Protein AF-0000000078531637 (afdb_homodimer)

Structure (mmCIF, N/CA/C/O backbone):
data_AF-0000000078531637-model_v1
#
loop_
_entity.id
_entity.type
_entity.pdbx_description
1 polymer 'WD domain, G-beta repeat protein'
#
loop_
_atom_site.group_PDB
_atom_site.id
_atom_site.type_symbol
_atom_site.label_atom_id
_atom_site.label_alt_id
_atom_site.label_comp_id
_atom_site.label_asym_id
_atom_site.label_entity_id
_atom_site.label_seq_id
_atom_site.pdbx_PDB_ins_code
_atom_site.Cartn_x
_atom_site.Cartn_y
_atom_site.Cartn_z
_atom_site.occupancy
_atom_site.B_iso_or_equiv
_atom_site.auth_seq_id
_atom_site.auth_comp_id
_atom_site.auth_asym_id
_atom_site.auth_atom_id
_atom_site.pdbx_PDB_model_num
ATOM 1 N N . MET A 1 1 ? 16.312 -7.434 -18.375 1 31.59 1 MET A N 1
ATOM 2 C CA . MET A 1 1 ? 16 -8.305 -17.25 1 31.59 1 MET A CA 1
ATOM 3 C C . MET A 1 1 ? 15.539 -7.488 -16.047 1 31.59 1 MET A C 1
ATOM 5 O O . MET A 1 1 ? 16.219 -6.547 -15.625 1 31.59 1 MET A O 1
ATOM 9 N N . LEU A 1 2 ? 14.219 -7.387 -16.016 1 46.62 2 LEU A N 1
ATOM 10 C CA . LEU A 1 2 ? 13.445 -6.477 -15.172 1 46.62 2 LEU A CA 1
ATOM 11 C C . LEU A 1 2 ? 13.664 -6.793 -13.695 1 46.62 2 LEU A C 1
ATOM 13 O O . LEU A 1 2 ? 13.109 -7.77 -13.18 1 46.62 2 LEU A O 1
ATOM 17 N N . ASN A 1 3 ? 15.016 -6.543 -13.305 1 46.41 3 ASN A N 1
ATOM 18 C CA . ASN A 1 3 ? 15.547 -6.926 -11.992 1 46.41 3 ASN A CA 1
ATOM 19 C C . ASN A 1 3 ? 15.07 -5.973 -10.898 1 46.41 3 ASN A C 1
ATOM 21 O O . ASN A 1 3 ? 14.914 -4.777 -11.141 1 46.41 3 ASN A O 1
ATOM 25 N N . CYS A 1 4 ? 14.289 -6.547 -10.094 1 49.34 4 CYS A N 1
ATOM 26 C CA . CYS A 1 4 ? 14.094 -5.848 -8.828 1 49.34 4 CYS A CA 1
ATOM 27 C C . CYS A 1 4 ? 15.367 -5.852 -8 1 49.34 4 CYS A C 1
ATOM 29 O O . CYS A 1 4 ? 15.961 -6.91 -7.77 1 49.34 4 CYS A O 1
ATOM 31 N N . ARG A 1 5 ? 16.109 -4.809 -8.031 1 48.38 5 ARG A N 1
ATOM 32 C CA . ARG A 1 5 ? 17.312 -4.73 -7.211 1 48.38 5 ARG A CA 1
ATOM 33 C C . ARG A 1 5 ? 17 -4.219 -5.812 1 48.38 5 ARG A C 1
ATOM 35 O O . ARG A 1 5 ? 16.266 -3.232 -5.656 1 48.38 5 ARG A O 1
ATOM 42 N N . VAL A 1 6 ? 17.109 -5.113 -5.039 1 48.12 6 VAL A N 1
ATOM 43 C CA . VAL A 1 6 ? 16.953 -4.727 -3.639 1 48.12 6 VAL A CA 1
ATOM 44 C C . VAL A 1 6 ? 18.297 -4.238 -3.084 1 48.12 6 VAL A C 1
ATOM 46 O O . VAL A 1 6 ? 19.297 -4.941 -3.17 1 48.12 6 VAL A O 1
ATOM 49 N N . TYR A 1 7 ? 18.469 -2.998 -2.938 1 45.03 7 TYR A N 1
ATOM 50 C CA . TYR A 1 7 ? 19.75 -2.477 -2.445 1 45.03 7 TYR A CA 1
ATOM 51 C C . TYR A 1 7 ? 19.672 -2.201 -0.947 1 45.03 7 TYR A C 1
ATOM 53 O O . TYR A 1 7 ? 18.625 -1.809 -0.428 1 45.03 7 TYR A O 1
ATOM 61 N N . ASP A 1 8 ? 20.641 -2.875 -0.198 1 43.66 8 ASP A N 1
ATOM 62 C CA . ASP A 1 8 ? 20.859 -2.492 1.194 1 43.66 8 ASP A CA 1
ATOM 63 C C . ASP A 1 8 ? 21.422 -1.078 1.294 1 43.66 8 ASP A C 1
ATOM 65 O O . ASP A 1 8 ? 22.531 -0.811 0.814 1 43.66 8 ASP A O 1
ATOM 69 N N . LEU A 1 9 ? 20.484 -0.135 1.646 1 40.19 9 LEU A N 1
ATOM 70 C CA . LEU A 1 9 ? 20.906 1.264 1.635 1 40.19 9 LEU A CA 1
ATOM 71 C C . LEU A 1 9 ? 22.109 1.482 2.549 1 40.19 9 LEU A C 1
ATOM 73 O O . LEU A 1 9 ? 22.953 2.346 2.283 1 40.19 9 LEU A O 1
ATOM 77 N N . GLY A 1 10 ? 22.062 1.016 3.715 1 42.5 10 GLY A N 1
ATOM 78 C CA . GLY A 1 10 ? 23.219 1.266 4.555 1 42.5 10 GLY A CA 1
ATOM 79 C C . GLY A 1 10 ? 24.531 0.979 3.857 1 42.5 10 GLY A C 1
ATOM 80 O O . GLY A 1 10 ? 25.438 1.815 3.861 1 42.5 10 GLY A O 1
ATOM 81 N N . ARG A 1 11 ? 24.531 -0.094 3.189 1 42.53 11 ARG A N 1
ATOM 82 C CA . ARG A 1 11 ? 25.797 -0.538 2.633 1 42.53 11 ARG A CA 1
ATOM 83 C C . ARG A 1 11 ? 25.859 -0.302 1.127 1 42.53 11 ARG A C 1
ATOM 85 O O . ARG A 1 11 ? 26.844 -0.631 0.475 1 42.53 11 ARG A O 1
ATOM 92 N N . CYS A 1 12 ? 24.797 0.343 0.659 1 44.28 12 CYS A N 1
ATOM 93 C CA . CYS A 1 12 ? 24.75 0.606 -0.775 1 44.28 12 CYS A CA 1
ATOM 94 C C . CYS A 1 12 ? 25 -0.669 -1.572 1 44.28 12 CYS A C 1
ATOM 96 O O . CYS A 1 12 ? 25.766 -0.669 -2.533 1 44.28 12 CYS A O 1
ATOM 98 N N . GLN A 1 13 ? 24.812 -1.765 -0.958 1 48.28 13 GLN A N 1
ATOM 99 C CA . GLN A 1 13 ? 25.016 -3.031 -1.653 1 48.28 13 GLN A CA 1
ATOM 100 C C . GLN A 1 13 ? 23.688 -3.629 -2.111 1 48.28 13 GLN A C 1
ATOM 102 O O . GLN A 1 13 ? 22.672 -3.508 -1.42 1 48.28 13 GLN A O 1
ATOM 107 N N . LEU A 1 14 ? 23.734 -3.936 -3.369 1 52 14 LEU A N 1
ATOM 108 C CA . LEU A 1 14 ? 22.641 -4.715 -3.934 1 52 14 LEU A CA 1
ATOM 109 C C . LEU A 1 14 ? 22.297 -5.902 -3.041 1 52 14 LEU A C 1
ATOM 111 O O . LEU A 1 14 ? 23.172 -6.715 -2.729 1 52 14 LEU A O 1
ATOM 115 N N . VAL A 1 15 ? 21.297 -5.855 -2.332 1 55.59 15 VAL A N 1
ATOM 116 C CA . VAL A 1 15 ? 21 -6.969 -1.434 1 55.59 15 VAL A CA 1
ATOM 117 C C . VAL A 1 15 ? 20.594 -8.195 -2.244 1 55.59 15 VAL A C 1
ATOM 119 O O . VAL A 1 15 ? 21.141 -9.281 -2.072 1 55.59 15 VAL A O 1
ATOM 122 N N . LYS A 1 16 ? 19.609 -8.195 -2.875 1 60.94 16 LYS A N 1
ATOM 123 C CA . LYS A 1 16 ? 19.156 -9.359 -3.637 1 60.94 16 LYS A CA 1
ATOM 124 C C . LYS A 1 16 ? 18.406 -8.93 -4.898 1 60.94 16 LYS A C 1
ATOM 126 O O . LYS A 1 16 ? 17.688 -7.926 -4.895 1 60.94 16 LYS A O 1
ATOM 131 N N . LYS A 1 17 ? 18.922 -9.516 -6.023 1 67.38 17 LYS A N 1
ATOM 132 C CA . LYS A 1 17 ? 18.25 -9.273 -7.297 1 67.38 17 LYS A CA 1
ATOM 133 C C . LYS A 1 17 ? 17.156 -10.32 -7.539 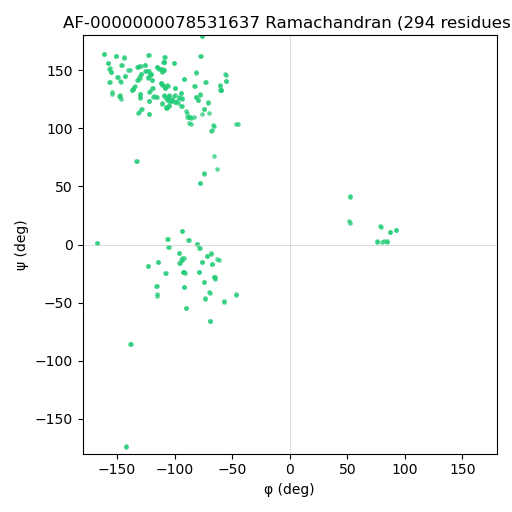1 67.38 17 LYS A C 1
ATOM 135 O O . LYS A 1 17 ? 17.422 -11.523 -7.527 1 67.38 17 LYS A O 1
ATOM 140 N N . CYS A 1 18 ? 15.953 -9.875 -7.465 1 73.62 18 CYS A N 1
ATOM 141 C CA . CYS A 1 18 ? 14.867 -10.789 -7.801 1 73.62 18 CYS A CA 1
ATOM 142 C C . CYS A 1 18 ? 14.258 -10.445 -9.156 1 73.62 18 CYS A C 1
ATOM 144 O O . CYS A 1 18 ? 14.211 -9.273 -9.539 1 73.62 18 CYS A O 1
ATOM 146 N N . ILE A 1 19 ? 14.008 -11.477 -9.898 1 78.5 19 ILE A N 1
ATOM 147 C CA . ILE A 1 19 ? 13.328 -11.336 -11.18 1 78.5 19 ILE A CA 1
ATOM 148 C C . ILE A 1 19 ? 11.82 -11.461 -10.977 1 78.5 19 ILE A C 1
ATOM 150 O O . ILE A 1 19 ? 11.328 -12.508 -10.562 1 78.5 19 ILE A O 1
ATOM 154 N N . THR A 1 20 ? 11.102 -10.406 -11.219 1 81.31 20 THR A N 1
ATOM 155 C CA . THR A 1 20 ? 9.656 -10.469 -11.016 1 81.31 20 THR A CA 1
ATOM 156 C C . THR A 1 20 ? 8.945 -10.859 -12.305 1 81.31 20 THR A C 1
ATOM 158 O O . THR A 1 20 ? 7.828 -11.391 -12.266 1 81.31 20 THR A O 1
ATOM 161 N N . GLY A 1 21 ? 9.594 -10.609 -13.453 1 82.12 21 GLY A N 1
ATOM 162 C CA . GLY A 1 21 ? 8.93 -10.797 -14.727 1 82.12 21 GLY A CA 1
ATOM 163 C C . GLY A 1 21 ? 7.938 -9.703 -15.055 1 82.12 21 GLY A C 1
ATOM 164 O O . GLY A 1 21 ? 7.234 -9.773 -16.062 1 82.12 21 GLY A O 1
ATOM 165 N N . ILE A 1 22 ? 7.84 -8.734 -14.227 1 85.44 22 ILE A N 1
ATOM 166 C CA . ILE A 1 22 ? 6.949 -7.594 -14.414 1 85.44 22 ILE A CA 1
ATOM 167 C C . ILE A 1 22 ? 7.754 -6.383 -14.875 1 85.44 22 ILE A C 1
ATOM 169 O O . ILE A 1 22 ? 8.727 -5.988 -14.227 1 85.44 22 ILE A O 1
ATOM 173 N N . LYS A 1 23 ? 7.363 -5.828 -16.016 1 82.25 23 LYS A N 1
ATOM 174 C CA . LYS A 1 23 ? 8.102 -4.715 -16.594 1 82.25 23 LYS A CA 1
ATOM 175 C C . LYS A 1 23 ? 7.859 -3.426 -15.82 1 82.25 23 LYS A C 1
ATOM 177 O O . LYS A 1 23 ? 8.805 -2.688 -15.523 1 82.25 23 LYS A O 1
ATOM 182 N N . HIS A 1 24 ? 6.566 -3.182 -15.531 1 86.06 24 HIS A N 1
ATOM 183 C CA . HIS A 1 24 ? 6.172 -2.006 -14.758 1 86.06 24 HIS A CA 1
ATOM 184 C C . HIS A 1 24 ? 5.41 -2.4 -13.5 1 86.06 24 HIS A C 1
ATOM 186 O O . HIS A 1 24 ? 4.266 -2.85 -13.578 1 86.06 24 HIS A O 1
ATOM 192 N N . ILE A 1 25 ? 6.07 -2.141 -12.422 1 88.31 25 ILE A N 1
ATOM 193 C CA . ILE A 1 25 ? 5.469 -2.541 -11.156 1 88.31 25 ILE A CA 1
ATOM 194 C C . ILE A 1 25 ? 4.402 -1.527 -10.742 1 88.31 25 ILE A C 1
ATOM 196 O O . ILE A 1 25 ? 4.68 -0.331 -10.641 1 88.31 25 ILE A O 1
ATOM 200 N N . GLY A 1 26 ? 3.232 -1.979 -10.523 1 93.06 26 GLY A N 1
ATOM 201 C CA . GLY A 1 26 ? 2.133 -1.129 -10.102 1 93.06 26 GLY A CA 1
ATOM 202 C C . GLY A 1 26 ? 1.992 -1.049 -8.594 1 93.06 26 GLY A C 1
ATOM 203 O O . GLY A 1 26 ? 1.644 0.002 -8.047 1 93.06 26 GLY A O 1
ATOM 204 N N . ALA A 1 27 ? 2.25 -2.172 -7.93 1 95.31 27 ALA A N 1
ATOM 205 C CA . ALA A 1 27 ? 2.137 -2.246 -6.477 1 95.31 27 ALA A CA 1
ATOM 206 C C . ALA A 1 27 ? 2.973 -3.395 -5.918 1 95.31 27 ALA A C 1
ATOM 208 O O . ALA A 1 27 ? 3.277 -4.352 -6.633 1 95.31 27 ALA A O 1
ATOM 209 N N . MET A 1 28 ? 3.346 -3.24 -4.578 1 93.38 28 MET A N 1
ATOM 210 C CA . MET A 1 28 ? 4.102 -4.309 -3.932 1 93.38 28 MET A CA 1
ATOM 211 C C . MET A 1 28 ? 3.92 -4.266 -2.418 1 93.38 28 MET A C 1
ATOM 213 O O . MET A 1 28 ? 3.66 -3.203 -1.851 1 93.38 28 MET A O 1
ATOM 217 N N . ILE A 1 29 ? 4.027 -5.398 -1.764 1 94.25 29 ILE A N 1
ATOM 218 C CA . ILE A 1 29 ? 3.977 -5.457 -0.307 1 94.25 29 ILE A CA 1
ATOM 219 C C . ILE A 1 29 ? 4.719 -6.695 0.187 1 94.25 29 ILE A C 1
ATOM 221 O O . ILE A 1 29 ? 4.617 -7.77 -0.416 1 94.25 29 ILE A O 1
ATOM 225 N N . PRO A 1 30 ? 5.613 -6.562 1.126 1 91 30 PRO A N 1
ATOM 226 C CA . PRO A 1 30 ? 6.219 -7.738 1.757 1 91 30 PRO A CA 1
ATOM 227 C C . PRO A 1 30 ? 5.297 -8.398 2.777 1 91 30 PRO A C 1
ATOM 229 O O . PRO A 1 30 ? 4.332 -7.785 3.234 1 91 30 PRO A O 1
ATOM 232 N N . ASP A 1 31 ? 5.598 -9.602 3.098 1 92 31 ASP A N 1
ATOM 233 C CA . ASP A 1 31 ? 4.914 -10.227 4.223 1 92 31 ASP A CA 1
ATOM 234 C C . ASP A 1 31 ? 5.453 -9.711 5.555 1 92 31 ASP A C 1
ATOM 236 O O . ASP A 1 31 ? 6.32 -8.836 5.578 1 92 31 ASP A O 1
ATOM 240 N N . VAL A 1 32 ? 4.902 -10.203 6.621 1 89.25 32 VAL A N 1
ATOM 241 C CA . VAL A 1 32 ? 5.156 -9.672 7.957 1 89.25 32 VAL A CA 1
ATOM 242 C C . VAL A 1 32 ? 6.617 -9.906 8.336 1 89.25 32 VAL A C 1
ATOM 244 O O . VAL A 1 32 ? 7.207 -9.117 9.078 1 89.25 32 VAL A O 1
ATOM 247 N N . GLN A 1 33 ? 7.238 -10.969 7.785 1 85.12 33 GLN A N 1
ATOM 248 C CA . GLN A 1 33 ? 8.625 -11.289 8.117 1 85.12 33 GLN A CA 1
ATOM 249 C C . GLN A 1 33 ? 9.586 -10.688 7.102 1 85.12 33 GLN A C 1
ATOM 251 O O . GLN A 1 33 ? 10.797 -10.664 7.324 1 85.12 33 GLN A O 1
ATOM 256 N N . GLY A 1 34 ? 9.023 -10.234 5.957 1 85.88 34 GLY A N 1
ATOM 257 C CA . GLY A 1 34 ? 9.859 -9.672 4.91 1 85.88 34 GLY A CA 1
ATOM 258 C C . GLY A 1 34 ? 10.562 -10.719 4.07 1 85.88 34 GLY A C 1
ATOM 259 O O . GLY A 1 34 ? 11.547 -10.43 3.395 1 85.88 34 GLY A O 1
ATOM 260 N N . GLU A 1 35 ? 10.109 -11.906 4.172 1 86 35 GLU A N 1
ATOM 261 C CA . GLU A 1 35 ? 10.742 -13.008 3.453 1 86 35 GLU A CA 1
ATOM 262 C C . GLU A 1 35 ? 10.023 -13.289 2.135 1 86 35 GLU A C 1
ATOM 264 O O . GLU A 1 35 ? 10.531 -14.023 1.289 1 86 35 GLU A O 1
ATOM 269 N N . ASN A 1 36 ? 8.859 -12.797 2.004 1 89.19 36 ASN A N 1
ATOM 270 C CA . ASN A 1 36 ? 8.078 -12.898 0.779 1 89.19 36 ASN A CA 1
ATOM 271 C C . ASN A 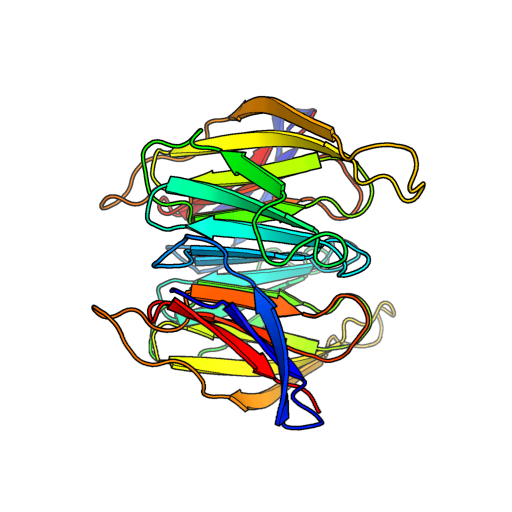1 36 ? 7.688 -11.523 0.244 1 89.19 36 ASN A C 1
ATOM 273 O O . ASN A 1 36 ? 7.555 -10.57 1.012 1 89.19 36 ASN A O 1
ATOM 277 N N . LEU A 1 37 ? 7.57 -11.445 -1.055 1 90.81 37 LEU A N 1
ATOM 278 C CA . LEU A 1 37 ? 7.156 -10.211 -1.714 1 90.81 37 LEU A CA 1
ATOM 279 C C . LEU A 1 37 ? 6.023 -10.477 -2.697 1 90.81 37 LEU A C 1
ATOM 281 O O . LEU A 1 37 ? 6.113 -11.391 -3.525 1 90.81 37 LEU A O 1
ATOM 285 N N . PHE A 1 38 ? 4.938 -9.719 -2.531 1 94.69 38 PHE A N 1
ATOM 286 C CA . PHE A 1 38 ? 3.809 -9.766 -3.455 1 94.69 38 PHE A CA 1
ATOM 287 C C . PHE A 1 38 ? 3.83 -8.562 -4.391 1 94.69 38 PHE A C 1
ATOM 289 O O . PHE A 1 38 ? 3.852 -7.414 -3.939 1 94.69 38 PHE A O 1
ATOM 296 N N . VAL A 1 39 ? 3.805 -8.875 -5.699 1 93.44 39 VAL A N 1
ATOM 297 C CA . VAL A 1 39 ? 4.008 -7.801 -6.664 1 93.44 39 VAL A CA 1
ATOM 298 C C . VAL A 1 39 ? 2.908 -7.844 -7.727 1 93.44 39 VAL A C 1
ATOM 300 O O . VAL A 1 39 ? 2.625 -8.906 -8.289 1 93.44 39 VAL A O 1
ATOM 303 N N . GLY A 1 40 ? 2.324 -6.711 -7.914 1 95.5 40 GLY A N 1
ATOM 304 C CA . GLY A 1 40 ? 1.38 -6.527 -9.008 1 95.5 40 GLY A CA 1
ATOM 305 C C . GLY A 1 40 ? 1.89 -5.586 -10.086 1 95.5 40 GLY A C 1
ATOM 306 O O . GLY A 1 40 ? 2.486 -4.551 -9.781 1 95.5 40 GLY A O 1
ATOM 307 N N . GLY A 1 41 ? 1.624 -5.984 -11.312 1 93.69 41 GLY A N 1
ATOM 308 C CA . GLY A 1 41 ? 2.135 -5.199 -12.422 1 93.69 41 GLY A CA 1
ATOM 309 C C . GLY A 1 41 ? 1.052 -4.441 -13.164 1 93.69 41 GLY A C 1
ATOM 310 O O . GLY A 1 41 ? -0.133 -4.758 -13.039 1 93.69 41 GLY A O 1
ATOM 311 N N . LEU A 1 42 ? 1.528 -3.41 -13.922 1 93.56 42 LEU A N 1
ATOM 312 C CA . LEU A 1 42 ? 0.61 -2.68 -14.789 1 93.56 42 LEU A CA 1
ATOM 313 C C . LEU A 1 42 ? 0.205 -3.525 -15.984 1 93.56 42 LEU A C 1
ATOM 315 O O . LEU A 1 42 ? -0.738 -3.182 -16.703 1 93.56 42 LEU A O 1
ATOM 319 N N . ASP A 1 43 ? 0.827 -4.656 -16.203 1 93.31 43 ASP A N 1
ATOM 320 C CA . ASP A 1 43 ? 0.496 -5.586 -17.266 1 93.31 43 ASP A CA 1
ATOM 321 C C . ASP A 1 43 ? -0.477 -6.66 -16.797 1 93.31 43 ASP A C 1
ATOM 323 O O . ASP A 1 43 ? -0.588 -7.723 -17.406 1 93.31 43 ASP A O 1
ATOM 327 N N . ARG A 1 44 ? -1.097 -6.559 -15.625 1 96.12 44 ARG A N 1
ATOM 328 C CA . ARG A 1 44 ? -2.156 -7.383 -15.055 1 96.12 44 ARG A CA 1
ATOM 329 C C . ARG A 1 44 ? -1.579 -8.609 -14.359 1 96.12 44 ARG A C 1
ATOM 331 O O . ARG A 1 44 ? -2.326 -9.461 -13.875 1 96.12 44 ARG A O 1
ATOM 338 N N . LYS A 1 45 ? -0.249 -8.695 -14.352 1 95.31 45 LYS A N 1
ATOM 339 C CA . LYS A 1 45 ? 0.379 -9.844 -13.703 1 95.31 45 LYS A CA 1
ATOM 340 C C . LYS A 1 45 ? 0.49 -9.625 -12.195 1 95.31 45 LYS A C 1
ATOM 342 O O . LYS A 1 45 ? 0.816 -8.523 -11.742 1 95.31 45 LYS A O 1
ATOM 347 N N . PHE A 1 46 ? 0.173 -10.641 -11.484 1 97.12 46 PHE A N 1
ATOM 348 C CA . PHE A 1 46 ? 0.407 -10.711 -10.047 1 97.12 46 PHE A CA 1
ATOM 349 C C . PHE A 1 46 ? 1.352 -11.859 -9.711 1 97.12 46 PHE A C 1
ATOM 351 O O . PHE A 1 46 ? 1.105 -13 -10.094 1 97.12 46 PHE A O 1
ATOM 358 N N . VAL A 1 47 ? 2.445 -11.555 -8.953 1 95.12 47 VAL A N 1
ATOM 359 C CA . VAL A 1 47 ? 3.422 -12.602 -8.672 1 95.12 47 VAL A CA 1
ATOM 360 C C . VAL A 1 47 ? 3.723 -12.641 -7.172 1 95.12 47 VAL A C 1
ATOM 362 O O . VAL A 1 47 ? 3.684 -11.602 -6.5 1 95.12 47 VAL A O 1
ATOM 365 N N . TRP A 1 48 ? 3.91 -13.82 -6.684 1 95.5 48 TRP A N 1
ATOM 366 C CA . TRP A 1 48 ? 4.414 -14.086 -5.34 1 95.5 48 TRP A CA 1
ATOM 367 C C . TRP A 1 48 ? 5.855 -14.57 -5.387 1 95.5 48 TRP A C 1
ATOM 369 O O . TRP A 1 48 ? 6.145 -15.625 -5.957 1 95.5 48 TRP A O 1
ATOM 379 N N . LEU A 1 49 ? 6.785 -13.781 -4.746 1 90.44 49 LEU A N 1
ATOM 380 C CA . LEU A 1 49 ? 8.195 -14.148 -4.652 1 90.44 49 LEU A CA 1
ATOM 381 C C . LEU A 1 49 ? 8.539 -14.641 -3.25 1 90.44 49 LEU A C 1
ATOM 383 O O . LEU A 1 49 ? 8.305 -13.93 -2.266 1 90.44 49 LEU A O 1
ATOM 387 N N . ASP A 1 50 ? 8.984 -15.859 -3.168 1 87.56 50 ASP A N 1
ATOM 388 C CA . ASP A 1 50 ? 9.648 -16.328 -1.957 1 87.56 50 ASP A CA 1
ATOM 389 C C . ASP A 1 50 ? 11.148 -16.031 -1.997 1 87.56 50 ASP A C 1
ATOM 391 O O . ASP A 1 50 ? 11.898 -16.672 -2.73 1 87.56 50 ASP A O 1
ATOM 395 N N . LEU A 1 51 ? 11.578 -15.133 -1.193 1 81.44 51 LEU A N 1
ATOM 396 C CA . LEU A 1 51 ? 12.914 -14.57 -1.3 1 81.44 51 LEU A CA 1
ATOM 397 C C . LEU A 1 51 ? 13.961 -15.539 -0.761 1 81.44 51 LEU A C 1
ATOM 399 O O . LEU A 1 51 ? 15.156 -15.359 -0.988 1 81.44 51 LEU A O 1
ATOM 403 N N . GLN A 1 52 ? 13.492 -16.516 -0.047 1 79.5 52 GLN A N 1
ATOM 404 C CA . GLN A 1 52 ? 14.414 -17.516 0.495 1 79.5 52 GLN A CA 1
ATOM 405 C C . GLN A 1 52 ? 14.578 -18.688 -0.46 1 79.5 52 GLN A C 1
ATOM 407 O O . GLN A 1 52 ? 15.547 -19.438 -0.366 1 79.5 52 GLN A O 1
ATOM 412 N N . LEU A 1 53 ? 13.633 -18.922 -1.29 1 79.69 53 LEU A N 1
ATOM 413 C CA . LEU A 1 53 ? 13.617 -20.109 -2.131 1 79.69 53 LEU A CA 1
ATOM 414 C C . LEU A 1 53 ? 14.32 -19.844 -3.459 1 79.69 53 LEU A C 1
ATOM 416 O O . LEU A 1 53 ? 15.18 -20.625 -3.873 1 79.69 53 LEU A O 1
ATOM 420 N N . SER A 1 54 ? 13.914 -18.859 -4.133 1 80.12 54 SER A N 1
ATOM 421 C CA . SER A 1 54 ? 14.406 -18.594 -5.48 1 80.12 54 SER A CA 1
ATOM 422 C C . SER A 1 54 ? 14.367 -17.109 -5.797 1 80.12 54 SER A C 1
ATOM 424 O O . SER A 1 54 ? 13.781 -16.328 -5.055 1 80.12 54 SER A O 1
ATOM 426 N N . ASN A 1 55 ? 15.141 -16.75 -6.859 1 81.75 55 ASN A N 1
ATOM 427 C CA . ASN A 1 55 ? 15.07 -15.375 -7.355 1 81.75 55 ASN A CA 1
ATOM 428 C C . ASN A 1 55 ? 13.969 -15.211 -8.406 1 81.75 55 ASN A C 1
ATOM 430 O O . ASN A 1 55 ? 13.844 -14.148 -9.016 1 81.75 55 ASN A O 1
ATOM 434 N N . LYS A 1 56 ? 13.289 -16.312 -8.562 1 86.44 56 LYS A N 1
ATOM 435 C CA . LYS A 1 56 ? 12.164 -16.297 -9.492 1 86.44 56 LYS A CA 1
ATOM 436 C C . LYS A 1 56 ? 10.836 -16.375 -8.742 1 86.44 56 LYS A C 1
ATOM 438 O O . LYS A 1 56 ? 10.781 -16.859 -7.613 1 86.44 56 LYS A O 1
ATOM 443 N N . PRO A 1 57 ? 9.805 -15.898 -9.422 1 89.94 57 PRO A N 1
ATOM 444 C CA . PRO A 1 57 ? 8.5 -15.977 -8.758 1 89.94 57 PRO A CA 1
ATOM 445 C C . PRO A 1 57 ? 8.102 -17.406 -8.414 1 89.94 57 PRO A C 1
ATOM 447 O O . PRO A 1 57 ? 8.312 -18.328 -9.219 1 89.94 57 PRO A O 1
ATOM 450 N N . TRP A 1 58 ? 7.656 -17.594 -7.215 1 91.5 58 TRP A N 1
ATOM 451 C CA . TRP A 1 58 ? 7.133 -18.891 -6.777 1 91.5 58 TRP A CA 1
ATOM 452 C C . TRP A 1 58 ? 5.801 -19.188 -7.453 1 91.5 58 TRP A C 1
ATOM 454 O O . TRP A 1 58 ? 5.551 -20.328 -7.867 1 91.5 58 TRP A O 1
ATOM 464 N N . LYS A 1 59 ? 4.93 -18.203 -7.594 1 94.06 59 LYS A N 1
ATOM 465 C CA . LYS A 1 59 ? 3.633 -18.312 -8.258 1 94.06 59 LYS A CA 1
ATOM 466 C C . LYS A 1 59 ? 3.344 -17.062 -9.086 1 94.06 59 LYS A C 1
ATOM 468 O O . LYS A 1 59 ? 3.801 -15.969 -8.758 1 94.06 59 LYS A O 1
ATOM 473 N N . ASN A 1 60 ? 2.59 -17.234 -10.148 1 93.88 60 ASN A N 1
ATOM 474 C CA . ASN A 1 60 ? 2.145 -16.156 -11.023 1 93.88 60 ASN A CA 1
ATOM 475 C C . ASN A 1 60 ? 0.664 -16.281 -11.367 1 93.88 60 ASN A C 1
ATOM 477 O O . ASN A 1 60 ? 0.176 -17.391 -11.625 1 93.88 60 ASN A O 1
ATOM 481 N N . PHE A 1 61 ? -0.019 -15.188 -11.328 1 95.06 61 PHE A N 1
ATOM 482 C CA . PHE A 1 61 ? -1.453 -15.188 -11.594 1 95.06 61 PHE A CA 1
ATOM 483 C C . PHE A 1 61 ? -1.821 -14.078 -12.57 1 95.06 61 PHE A C 1
ATOM 485 O O . PHE A 1 61 ? -1.134 -13.062 -12.648 1 95.06 61 PHE A O 1
ATOM 492 N N . LYS A 1 62 ? -2.916 -14.32 -13.305 1 96.25 62 LYS A N 1
ATOM 493 C CA . LYS A 1 62 ? -3.547 -13.32 -14.164 1 96.25 62 LYS A CA 1
ATOM 494 C C . LYS A 1 62 ? -5.059 -13.289 -13.953 1 96.25 62 LYS A C 1
ATOM 496 O O . LYS A 1 62 ? -5.82 -13.656 -14.852 1 96.25 62 LYS A O 1
ATOM 501 N N . HIS A 1 63 ? -5.445 -12.781 -12.828 1 96.94 63 HIS A N 1
ATOM 502 C CA . HIS A 1 63 ? -6.859 -12.781 -12.477 1 96.94 63 HIS A CA 1
ATOM 503 C C . HIS A 1 63 ? -7.523 -11.461 -12.836 1 96.94 63 HIS A C 1
ATOM 505 O O . HIS A 1 63 ? -8.75 -11.328 -12.766 1 96.94 63 HIS A O 1
ATOM 511 N N . HIS A 1 64 ? -6.738 -10.492 -13.242 1 97.88 64 HIS A N 1
ATOM 512 C CA . HIS A 1 64 ? -7.277 -9.18 -13.602 1 97.88 64 HIS A CA 1
ATOM 513 C C . HIS A 1 64 ? -7.188 -8.945 -15.102 1 97.88 64 HIS A C 1
ATOM 515 O O . HIS A 1 64 ? -6.324 -9.508 -15.773 1 97.88 64 HIS A O 1
ATOM 521 N N . ASN A 1 65 ? -8.023 -8.078 -15.578 1 97.19 65 ASN A N 1
ATOM 522 C CA . ASN A 1 65 ? -8.047 -7.762 -17 1 97.19 65 ASN A CA 1
ATOM 523 C C . ASN A 1 65 ? -7.418 -6.402 -17.281 1 97.19 65 ASN A C 1
ATOM 525 O O . ASN A 1 65 ? -7.402 -5.945 -18.422 1 97.19 65 ASN A O 1
ATOM 529 N N . SER A 1 66 ? -7.004 -5.711 -16.312 1 97.62 66 SER A N 1
ATOM 530 C CA . SER A 1 66 ? -6.344 -4.418 -16.438 1 97.62 66 SER A CA 1
ATOM 531 C C . SER A 1 66 ? -5.223 -4.266 -15.422 1 97.62 66 SER A C 1
ATOM 533 O O . SER A 1 66 ? -4.855 -5.23 -14.75 1 97.62 66 SER A O 1
ATOM 535 N N . ALA A 1 67 ? -4.602 -3.057 -15.328 1 96.62 67 ALA A N 1
ATOM 536 C CA . ALA A 1 67 ? -3.441 -2.779 -14.484 1 96.62 67 ALA A CA 1
ATOM 537 C C . ALA A 1 67 ? -3.766 -3.029 -13.016 1 96.62 67 ALA A C 1
ATOM 539 O O . ALA A 1 67 ? -4.832 -2.641 -12.531 1 96.62 67 ALA A O 1
ATOM 540 N N . ILE A 1 68 ? -2.863 -3.736 -12.344 1 97.19 68 ILE A N 1
ATOM 541 C CA . ILE A 1 68 ? -2.953 -3.869 -10.898 1 97.19 68 ILE A CA 1
ATOM 542 C C . ILE A 1 68 ? -2.367 -2.629 -10.227 1 97.19 68 ILE A C 1
ATOM 544 O O . ILE A 1 68 ? -1.23 -2.24 -10.508 1 97.19 68 ILE A O 1
ATOM 548 N N . ARG A 1 69 ? -3.18 -2.006 -9.312 1 96.31 69 ARG A N 1
ATOM 549 C CA . ARG A 1 69 ? -2.791 -0.734 -8.711 1 96.31 69 ARG A CA 1
ATOM 550 C C . ARG A 1 69 ? -2.547 -0.89 -7.211 1 96.31 69 ARG A C 1
ATOM 552 O O . ARG A 1 69 ? -1.928 -0.027 -6.586 1 96.31 69 ARG A O 1
ATOM 559 N N . GLY A 1 70 ? -2.977 -1.94 -6.664 1 97.81 70 GLY A N 1
ATOM 560 C CA . GLY A 1 70 ? -2.814 -2.178 -5.238 1 97.81 70 GLY A CA 1
ATOM 561 C C . GLY A 1 70 ? -2.693 -3.648 -4.887 1 97.81 70 GLY A C 1
ATOM 562 O O . GLY A 1 70 ? -3.309 -4.5 -5.535 1 97.81 70 GLY A O 1
ATOM 563 N N . VAL A 1 71 ? -1.892 -3.939 -3.91 1 98 71 VAL A N 1
ATOM 564 C CA . VAL A 1 71 ? -1.734 -5.254 -3.293 1 98 71 VAL A CA 1
ATOM 565 C C . VAL A 1 71 ? -1.683 -5.109 -1.774 1 98 71 VAL A C 1
ATOM 567 O O . VAL A 1 71 ? -1.035 -4.195 -1.253 1 98 71 VAL A O 1
ATOM 570 N N . ALA A 1 72 ? -2.43 -5.941 -1.111 1 98.06 72 ALA A N 1
ATOM 571 C CA . ALA A 1 72 ? -2.443 -5.895 0.348 1 98.06 72 ALA A CA 1
ATOM 572 C C . ALA A 1 72 ? -2.404 -7.297 0.942 1 98.06 72 ALA A C 1
ATOM 574 O O . ALA A 1 72 ? -3.08 -8.203 0.453 1 98.06 72 ALA A O 1
ATOM 575 N N . TYR A 1 73 ? -1.524 -7.465 1.932 1 97.5 73 TYR A N 1
ATOM 576 C CA . TYR A 1 73 ? -1.431 -8.703 2.697 1 97.5 73 TYR A CA 1
ATOM 577 C C . TYR A 1 73 ? -1.796 -8.469 4.16 1 97.5 73 TYR A C 1
ATOM 579 O O . TYR A 1 73 ? -1.267 -7.555 4.797 1 97.5 73 TYR A O 1
ATOM 587 N N . HIS A 1 74 ? -2.76 -9.289 4.664 1 95.94 74 HIS A N 1
ATOM 588 C CA . HIS A 1 74 ? -3.209 -9.094 6.039 1 95.94 74 HIS A CA 1
ATOM 589 C C . HIS A 1 74 ? -2.152 -9.555 7.035 1 95.94 74 HIS A C 1
ATOM 591 O O . HIS A 1 74 ? -1.538 -10.609 6.852 1 95.94 74 HIS A O 1
ATOM 597 N N . LYS A 1 75 ? -1.976 -8.844 8.07 1 91.56 75 LYS A N 1
ATOM 598 C CA . LYS A 1 75 ? -0.896 -9.102 9.016 1 91.56 75 LYS A CA 1
ATOM 599 C C . LYS A 1 75 ? -1.245 -10.266 9.945 1 91.56 75 LYS A C 1
ATOM 601 O O . LYS A 1 75 ? -0.355 -10.922 10.484 1 91.56 75 LYS A O 1
ATOM 606 N N . ARG A 1 76 ? -2.531 -10.531 10.117 1 92.38 76 ARG A N 1
ATOM 607 C CA . ARG A 1 76 ? -2.963 -11.508 11.109 1 92.38 76 ARG A CA 1
ATOM 608 C C . ARG A 1 76 ? -3.639 -12.703 10.453 1 92.38 76 ARG A C 1
ATOM 610 O O . ARG A 1 76 ? -3.516 -13.836 10.93 1 92.38 76 ARG A O 1
ATOM 617 N N . TYR A 1 77 ? -4.352 -12.492 9.406 1 94.12 77 TYR A N 1
ATOM 618 C CA . TYR A 1 77 ? -5.109 -13.539 8.734 1 94.12 77 TYR A CA 1
ATOM 619 C C . TYR A 1 77 ? -4.477 -13.891 7.391 1 94.12 77 TYR A C 1
ATOM 621 O O . TYR A 1 77 ? -3.812 -13.055 6.773 1 94.12 77 TYR A O 1
ATOM 629 N N . PRO A 1 78 ? -4.629 -15.172 6.957 1 95.56 78 PRO A N 1
ATOM 630 C CA . PRO A 1 78 ? -4.055 -15.562 5.668 1 95.56 78 PRO A CA 1
ATOM 631 C C . PRO A 1 78 ? -4.852 -15.023 4.48 1 95.56 78 PRO A C 1
ATOM 633 O O . PRO A 1 78 ? -5.367 -15.805 3.676 1 95.56 78 PRO A O 1
ATOM 636 N N . LEU A 1 79 ? -4.93 -13.68 4.414 1 96.75 79 LEU A N 1
ATOM 637 C CA . LEU A 1 79 ? -5.715 -12.992 3.398 1 96.75 79 LEU A CA 1
ATOM 638 C C . LEU A 1 79 ? -4.836 -12.055 2.576 1 96.75 79 LEU A C 1
ATOM 640 O O . LEU A 1 79 ? -4.012 -11.328 3.131 1 96.75 79 LEU A O 1
ATOM 644 N N . LEU A 1 80 ? -4.992 -12.172 1.365 1 97.75 80 LEU A N 1
ATOM 645 C CA . LEU A 1 80 ? -4.332 -11.328 0.379 1 97.75 80 LEU A CA 1
ATOM 646 C C . LEU A 1 80 ? -5.34 -10.758 -0.612 1 97.75 80 LEU A C 1
ATOM 648 O O . LEU A 1 80 ? -6.344 -11.406 -0.922 1 97.75 80 LEU A O 1
ATOM 652 N N . ALA A 1 81 ? -5.066 -9.516 -1.076 1 98.12 81 ALA A N 1
ATOM 653 C CA . ALA A 1 81 ? -5.98 -8.93 -2.059 1 98.12 81 ALA A CA 1
ATOM 654 C C . ALA A 1 81 ? -5.219 -8.102 -3.09 1 98.12 81 ALA A C 1
ATOM 656 O O . ALA A 1 81 ? -4.18 -7.516 -2.779 1 98.12 81 ALA A O 1
ATOM 657 N N . THR A 1 82 ? -5.645 -8.102 -4.281 1 98.31 82 THR A N 1
ATOM 658 C CA . THR A 1 82 ? -5.18 -7.219 -5.348 1 98.31 82 THR A CA 1
ATOM 659 C C . THR A 1 82 ? -6.336 -6.398 -5.906 1 98.31 82 THR A C 1
ATOM 661 O O . THR A 1 82 ? -7.48 -6.859 -5.938 1 98.31 82 THR A O 1
ATOM 664 N N . VAL A 1 83 ? -6.039 -5.168 -6.305 1 98 83 VAL A N 1
ATOM 665 C CA . VAL A 1 83 ? -7.059 -4.348 -6.949 1 98 83 VAL A CA 1
ATOM 666 C C . VAL A 1 83 ? -6.547 -3.852 -8.297 1 98 83 VAL A C 1
ATOM 668 O O . VAL A 1 83 ? -5.336 -3.715 -8.5 1 98 83 VAL A O 1
ATOM 671 N N . SER A 1 84 ? -7.496 -3.584 -9.164 1 98 84 SER A N 1
ATOM 672 C CA . SER A 1 84 ? -7.145 -3.316 -10.555 1 98 84 SER A CA 1
ATOM 673 C C . SER A 1 84 ? -8.047 -2.244 -11.156 1 98 84 SER A C 1
ATOM 675 O O . SER A 1 84 ? -9.141 -1.994 -10.648 1 98 84 SER A O 1
ATOM 677 N N . ASP A 1 85 ? -7.539 -1.715 -12.219 1 96.75 85 ASP A N 1
ATOM 678 C CA . ASP A 1 85 ? -8.32 -0.751 -12.992 1 96.75 85 ASP A CA 1
ATOM 679 C C . ASP A 1 85 ? -9.508 -1.426 -13.672 1 96.75 85 ASP A C 1
ATOM 681 O O . ASP A 1 85 ? -10.398 -0.75 -14.195 1 96.75 85 ASP A O 1
ATOM 685 N N . ASP A 1 86 ? -9.633 -2.73 -13.648 1 97.12 86 ASP A N 1
ATOM 686 C CA . ASP A 1 86 ? -10.773 -3.416 -14.258 1 97.12 86 ASP A CA 1
ATOM 687 C C . ASP A 1 86 ? -12.008 -3.336 -13.352 1 97.12 86 ASP A C 1
ATOM 689 O O . ASP A 1 86 ? -13.062 -3.875 -13.688 1 97.12 86 ASP A O 1
ATOM 693 N N . GLY A 1 87 ? -11.844 -2.75 -12.203 1 95.31 87 GLY A N 1
ATOM 694 C CA . GLY A 1 87 ? -12.961 -2.494 -11.312 1 95.31 87 GLY A CA 1
ATOM 695 C C . GLY A 1 87 ? -13.188 -3.604 -10.305 1 95.31 87 GLY A C 1
ATOM 696 O O . GLY A 1 87 ? -14.195 -3.609 -9.594 1 95.31 87 GLY A O 1
ATOM 697 N N . THR A 1 88 ? -12.227 -4.477 -10.203 1 95.88 88 THR A N 1
ATOM 698 C CA . THR A 1 88 ? -12.445 -5.598 -9.289 1 95.88 88 THR A CA 1
ATOM 699 C C . THR A 1 88 ? -11.312 -5.691 -8.273 1 95.88 88 THR A C 1
ATOM 701 O O . THR A 1 88 ? -10.195 -5.238 -8.531 1 95.88 88 THR A O 1
ATOM 704 N N . ALA A 1 89 ? -11.68 -6.168 -7.129 1 96.88 89 ALA A N 1
ATOM 705 C CA . ALA A 1 89 ? -10.727 -6.656 -6.137 1 96.88 89 ALA A CA 1
ATOM 706 C C . ALA A 1 89 ? -10.75 -8.18 -6.055 1 96.88 89 ALA A C 1
ATOM 708 O O . ALA A 1 89 ? -11.82 -8.781 -5.941 1 96.88 89 ALA A O 1
ATOM 709 N N . MET A 1 90 ? -9.594 -8.773 -6.211 1 97.38 90 MET A N 1
ATOM 710 C CA . MET A 1 90 ? -9.484 -10.227 -6.039 1 97.38 90 MET A CA 1
ATOM 711 C C . MET A 1 90 ? -8.938 -10.562 -4.656 1 97.38 90 MET A C 1
ATOM 713 O O . MET A 1 90 ? -7.867 -10.102 -4.273 1 97.38 90 MET A O 1
ATOM 717 N N . VAL A 1 91 ? -9.719 -11.344 -3.922 1 97.19 91 VAL A N 1
ATOM 718 C CA . VAL A 1 91 ? -9.305 -11.797 -2.598 1 97.19 91 VAL A CA 1
ATOM 719 C C . VAL A 1 91 ? -8.766 -13.227 -2.678 1 97.19 91 VAL A C 1
ATOM 721 O O . VAL A 1 91 ? -9.383 -14.086 -3.307 1 97.19 91 VAL A O 1
ATOM 724 N N . TYR A 1 92 ? -7.629 -13.445 -2.021 1 97.44 92 TYR A N 1
ATOM 725 C CA . TYR A 1 92 ? -7 -14.758 -1.963 1 97.44 92 TYR A CA 1
ATOM 726 C C . TYR A 1 92 ? -6.887 -15.242 -0.523 1 97.44 92 TYR A C 1
ATOM 728 O O . TYR A 1 92 ? -6.66 -14.445 0.391 1 97.44 92 TYR A O 1
ATOM 736 N N . TYR A 1 93 ? -7.117 -16.562 -0.376 1 96.38 93 TYR A N 1
ATOM 737 C CA . TYR A 1 93 ? -6.488 -17.219 0.765 1 96.38 93 TYR A CA 1
ATOM 738 C C . TYR A 1 93 ? -4.992 -17.406 0.529 1 96.38 93 TYR A C 1
ATOM 740 O O . TYR A 1 93 ? -4.59 -18.031 -0.459 1 96.38 93 TYR A O 1
ATOM 748 N N . ALA A 1 94 ? -4.133 -16.828 1.265 1 96.56 94 ALA A N 1
ATOM 749 C CA . ALA A 1 94 ? -2.682 -16.906 1.12 1 96.56 94 ALA A CA 1
ATOM 750 C C . ALA A 1 94 ? -2.014 -17.219 2.459 1 96.56 94 ALA A C 1
ATOM 752 O O . ALA A 1 94 ? -1.987 -16.359 3.352 1 96.56 94 ALA A O 1
ATOM 753 N N . ARG A 1 95 ? -1.442 -18.328 2.574 1 95.31 95 ARG A N 1
ATOM 754 C CA . ARG A 1 95 ? -0.798 -18.734 3.816 1 95.31 95 ARG A CA 1
ATOM 755 C C . ARG A 1 95 ? 0.676 -19.062 3.588 1 95.31 95 ARG A C 1
ATOM 757 O O . ARG A 1 95 ? 1.018 -19.828 2.688 1 95.31 95 ARG A O 1
ATOM 764 N N . ILE A 1 96 ? 1.466 -18.375 4.32 1 93.19 96 ILE A N 1
ATOM 765 C CA . ILE A 1 96 ? 2.902 -18.641 4.328 1 93.19 96 ILE A CA 1
ATOM 766 C C . ILE A 1 96 ? 3.248 -19.609 5.453 1 93.19 96 ILE A C 1
ATOM 768 O O . ILE A 1 96 ? 2.93 -19.344 6.617 1 93.19 96 ILE A O 1
ATOM 772 N N . HIS A 1 97 ? 3.783 -20.734 5.152 1 88.25 97 HIS A N 1
ATOM 773 C CA . HIS A 1 97 ? 4.156 -21.703 6.172 1 88.25 97 HIS A CA 1
ATOM 774 C C . HIS A 1 97 ? 5.621 -21.547 6.57 1 88.25 97 HIS A C 1
ATOM 776 O O . HIS A 1 97 ? 6.492 -21.406 5.707 1 88.25 97 HIS A O 1
ATOM 782 N N . ILE A 1 98 ? 5.855 -21.484 7.82 1 77.31 98 ILE A N 1
ATOM 783 C CA . ILE A 1 98 ? 7.199 -21.344 8.367 1 77.31 98 ILE A CA 1
ATOM 784 C C . ILE A 1 98 ? 7.953 -22.672 8.25 1 77.31 98 ILE A C 1
ATOM 786 O O . ILE A 1 98 ? 9.172 -22.688 8.062 1 77.31 98 ILE A O 1
ATOM 790 N N . ASP A 1 99 ? 7.113 -23.688 8.367 1 76 99 ASP A N 1
ATOM 791 C CA . ASP A 1 99 ? 7.699 -25.031 8.281 1 76 99 ASP A CA 1
ATOM 792 C C . ASP A 1 99 ? 8.148 -25.344 6.859 1 76 99 ASP A C 1
ATOM 794 O O . ASP A 1 99 ? 7.344 -25.312 5.926 1 76 99 ASP A O 1
ATOM 798 N N . SER A 1 100 ? 9.344 -25.625 6.781 1 72.06 100 SER A N 1
ATOM 799 C CA . SER A 1 100 ? 9.961 -25.859 5.484 1 72.06 100 SER A CA 1
ATOM 800 C C . SER A 1 100 ? 9.336 -27.078 4.797 1 72.06 100 SER A C 1
ATOM 802 O O . SER A 1 100 ? 9.484 -27.25 3.586 1 72.06 100 SER A O 1
ATOM 804 N N . PHE A 1 101 ? 8.641 -27.75 5.547 1 74.75 101 PHE A N 1
ATOM 805 C CA . PHE A 1 101 ? 8.086 -28.969 4.965 1 74.75 101 PHE A CA 1
ATOM 806 C C . PHE A 1 101 ? 6.707 -28.703 4.379 1 74.75 101 PHE A C 1
ATOM 808 O O . PHE A 1 101 ? 6.133 -29.578 3.717 1 74.75 101 PHE A O 1
ATOM 815 N N . LYS A 1 102 ? 6.199 -27.672 4.656 1 81.69 102 LYS A N 1
ATOM 816 C CA . LYS A 1 102 ? 4.895 -27.328 4.094 1 81.69 102 LYS A CA 1
ATOM 817 C C . LYS A 1 102 ? 5.012 -26.219 3.055 1 81.69 102 LYS A C 1
ATOM 819 O O . LYS A 1 102 ? 5.762 -25.266 3.248 1 81.69 102 LYS A O 1
ATOM 824 N N . ASP A 1 103 ? 4.363 -26.375 1.995 1 85.88 103 ASP A N 1
ATOM 825 C CA . ASP A 1 103 ? 4.391 -25.375 0.928 1 85.88 103 ASP A CA 1
ATOM 826 C C . ASP A 1 103 ? 3.43 -24.234 1.224 1 85.88 103 ASP A C 1
ATOM 828 O O . ASP A 1 103 ? 2.418 -24.422 1.903 1 85.88 103 ASP A O 1
ATOM 832 N N . ASN A 1 104 ? 3.797 -23.062 0.776 1 91.12 104 ASN A N 1
ATOM 833 C CA . ASN A 1 104 ? 2.869 -21.938 0.779 1 91.12 104 ASN A CA 1
ATOM 834 C C . ASN A 1 104 ? 1.581 -22.266 0.032 1 91.12 104 ASN A C 1
ATOM 836 O O . ASN A 1 104 ? 1.572 -23.141 -0.842 1 91.12 104 ASN A O 1
ATOM 840 N N . GLU A 1 105 ? 0.535 -21.703 0.524 1 94.81 105 GLU A N 1
ATOM 841 C CA . GLU A 1 105 ? -0.765 -21.891 -0.109 1 94.81 105 GLU A CA 1
ATOM 842 C C . GLU A 1 105 ? -1.357 -20.578 -0.582 1 94.81 105 GLU A C 1
ATOM 844 O O . GLU A 1 105 ? -1.315 -19.578 0.141 1 94.81 105 GLU A O 1
ATOM 849 N N . ILE A 1 106 ? -1.881 -20.625 -1.863 1 96.25 106 ILE A N 1
ATOM 850 C CA . ILE A 1 106 ? -2.625 -19.453 -2.328 1 96.25 106 ILE A CA 1
ATOM 851 C C . ILE A 1 106 ? -3.73 -19.891 -3.285 1 96.25 106 ILE A C 1
ATOM 853 O O . ILE A 1 106 ? -3.479 -20.641 -4.23 1 96.25 106 ILE A O 1
ATOM 857 N N . TYR A 1 107 ? -4.938 -19.484 -3.057 1 95.69 107 TYR A N 1
ATOM 858 C CA . TYR A 1 107 ? -6.035 -19.719 -3.988 1 95.69 107 TYR A CA 1
ATOM 859 C C . TYR A 1 107 ? -7.031 -18.578 -3.963 1 95.69 107 TYR A C 1
ATOM 861 O O . TYR A 1 107 ? -7.285 -17.984 -2.908 1 95.69 107 TYR A O 1
ATOM 869 N N . PRO A 1 108 ? -7.508 -18.219 -5.125 1 95.31 108 PRO A N 1
ATOM 870 C CA . PRO A 1 108 ? -8.531 -17.188 -5.164 1 95.31 108 PRO A CA 1
ATOM 871 C C . PRO A 1 108 ? -9.797 -17.562 -4.402 1 95.31 108 PRO A C 1
ATOM 873 O O . PRO A 1 108 ? -10.234 -18.719 -4.461 1 95.31 108 PRO A O 1
ATOM 876 N N . VAL A 1 109 ? -10.336 -16.641 -3.65 1 95.06 109 VAL A N 1
ATOM 877 C CA . VAL A 1 109 ? -11.484 -16.938 -2.797 1 95.06 109 VAL A CA 1
ATOM 878 C C . VAL A 1 109 ? -12.695 -16.141 -3.273 1 95.06 109 VAL A C 1
ATOM 880 O O . VAL A 1 109 ? -13.82 -16.656 -3.275 1 95.06 109 VAL A O 1
ATOM 883 N N . LYS A 1 110 ? -12.547 -14.914 -3.604 1 93.88 110 LYS A N 1
ATOM 884 C CA . LYS A 1 110 ? -13.688 -14.047 -3.893 1 93.88 110 LYS A CA 1
ATOM 885 C C . LYS A 1 110 ? -13.281 -12.875 -4.781 1 93.88 110 LYS A C 1
ATOM 887 O O . LYS A 1 110 ? -12.18 -12.336 -4.641 1 93.88 110 LYS A O 1
ATOM 892 N N . ARG A 1 111 ? -14.102 -12.531 -5.711 1 95.56 111 ARG A N 1
ATOM 893 C CA . ARG A 1 111 ? -13.961 -11.312 -6.5 1 95.56 111 ARG A CA 1
ATOM 894 C C . ARG A 1 111 ? -14.977 -10.258 -6.062 1 95.56 111 ARG A C 1
ATOM 896 O O . ARG A 1 111 ? -16.172 -10.547 -5.961 1 95.56 111 ARG A O 1
ATOM 903 N N . LEU A 1 112 ? -14.516 -9.086 -5.777 1 91.81 112 LEU A N 1
ATOM 904 C CA . LEU A 1 112 ? -15.367 -8.016 -5.277 1 91.81 112 LEU A CA 1
ATOM 905 C C . LEU A 1 112 ? -15.438 -6.863 -6.27 1 91.81 112 LEU A C 1
ATOM 907 O O . LEU A 1 112 ? -14.5 -6.641 -7.035 1 91.81 112 LEU A O 1
ATOM 911 N N . ARG A 1 113 ? -16.578 -6.18 -6.176 1 91.25 113 ARG A N 1
ATOM 912 C CA . ARG A 1 113 ? -16.797 -4.957 -6.938 1 91.25 113 ARG A CA 1
ATOM 913 C C . ARG A 1 113 ? -17.344 -3.848 -6.047 1 91.25 113 ARG A C 1
ATOM 915 O O . ARG A 1 113 ? -18.094 -4.113 -5.105 1 91.25 113 ARG A O 1
ATOM 922 N N . GLY A 1 114 ? -16.859 -2.568 -6.309 1 86 114 GLY A N 1
ATOM 923 C CA . GLY A 1 114 ? -17.359 -1.517 -5.445 1 86 114 GLY A CA 1
ATOM 924 C C . GLY A 1 114 ? -17.047 -0.122 -5.949 1 86 114 GLY A C 1
ATOM 925 O O . GLY A 1 114 ? -17.328 0.869 -5.273 1 86 114 GLY A O 1
ATOM 926 N N . HIS A 1 115 ? -16.438 -0.071 -7.031 1 89.31 115 HIS A N 1
ATOM 927 C CA . HIS A 1 115 ? -16.062 1.23 -7.566 1 89.31 115 HIS A CA 1
ATOM 928 C C . HIS A 1 115 ? -16.469 1.37 -9.023 1 89.31 115 HIS A C 1
ATOM 930 O O . HIS A 1 115 ? -16.609 0.371 -9.734 1 89.31 115 HIS A O 1
ATOM 936 N N . THR A 1 116 ? -16.672 2.547 -9.438 1 89.38 116 THR A N 1
ATOM 937 C CA . THR A 1 116 ? -17 2.826 -10.836 1 89.38 116 THR A CA 1
ATOM 938 C C . THR A 1 116 ? -15.758 3.32 -11.586 1 89.38 116 THR A C 1
ATOM 940 O O . THR A 1 116 ? -14.82 3.836 -10.969 1 89.38 116 THR A O 1
ATOM 943 N N . MET A 1 117 ? -15.805 3.127 -12.906 1 91.5 117 MET A N 1
ATOM 944 C CA . MET A 1 117 ? -14.688 3.547 -13.75 1 91.5 117 MET A CA 1
ATOM 945 C C . MET A 1 117 ? -14.719 5.051 -13.992 1 91.5 117 MET A C 1
ATOM 947 O O . MET A 1 117 ? -15.789 5.625 -14.211 1 91.5 117 MET A O 1
ATOM 951 N N . VAL A 1 118 ? -13.617 5.691 -13.75 1 89.38 118 VAL A N 1
ATOM 952 C CA . VAL A 1 118 ? -13.43 7.105 -14.047 1 89.38 118 VAL A CA 1
ATOM 953 C C . VAL A 1 118 ? -12.156 7.293 -14.867 1 89.38 118 VAL A C 1
ATOM 955 O O . VAL A 1 118 ? -11.047 7.059 -14.367 1 89.38 118 VAL A O 1
ATOM 958 N N . ASP A 1 119 ? -12.242 7.793 -16.141 1 88.75 119 ASP A N 1
ATOM 959 C CA . ASP A 1 119 ? -11.117 8.078 -17.016 1 88.75 119 ASP A CA 1
ATOM 960 C C . ASP A 1 119 ? -10.195 6.871 -17.141 1 88.75 119 ASP A C 1
ATOM 962 O O . ASP A 1 119 ? 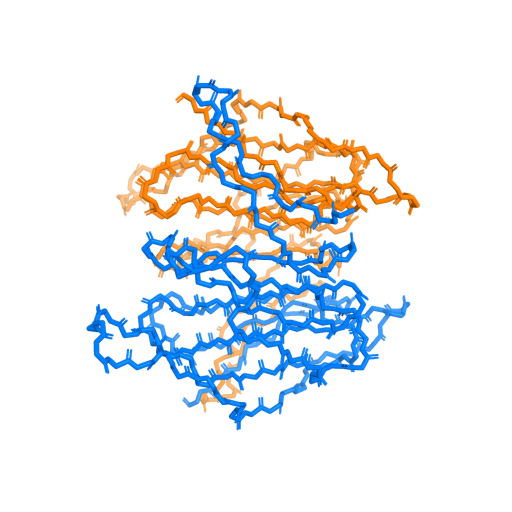-8.977 7 -17 1 88.75 119 ASP A O 1
ATOM 966 N N . GLY A 1 120 ? -10.727 5.664 -17.25 1 89.94 120 GLY A N 1
ATOM 967 C CA . GLY A 1 120 ? -9.945 4.457 -17.469 1 89.94 120 GLY A CA 1
ATOM 968 C C . GLY A 1 120 ? -9.336 3.896 -16.203 1 89.94 120 GLY A C 1
ATOM 969 O O . GLY A 1 120 ? -8.602 2.908 -16.234 1 89.94 120 GLY A O 1
ATOM 970 N N . LEU A 1 121 ? -9.656 4.559 -15.086 1 91.75 121 LEU A N 1
ATOM 971 C CA . LEU A 1 121 ? -9.172 4.113 -13.789 1 91.75 121 LEU A CA 1
ATOM 972 C C . LEU A 1 121 ? -10.328 3.648 -12.906 1 91.75 121 LEU A C 1
ATOM 974 O O . LEU A 1 121 ? -11.477 4.043 -13.125 1 91.75 121 LEU A O 1
ATOM 978 N N . SER A 1 122 ? -10.156 2.783 -12.023 1 94.38 122 SER A N 1
ATOM 979 C CA . SER A 1 122 ? -11.219 2.314 -11.141 1 94.38 122 SER A CA 1
ATOM 980 C C . SER A 1 122 ? -10.711 2.139 -9.711 1 94.38 122 SER A C 1
ATOM 982 O O . SER A 1 122 ? -10.602 3.111 -8.961 1 94.38 122 SER A O 1
ATOM 984 N N . MET A 1 123 ? -10.125 0.996 -9.375 1 94.38 123 MET A N 1
ATOM 985 C CA . MET A 1 123 ? -9.562 0.818 -8.039 1 94.38 123 MET A CA 1
ATOM 986 C C . MET A 1 123 ? -8.086 1.172 -8.023 1 94.38 123 MET A C 1
ATOM 988 O O . MET A 1 123 ? -7.289 0.588 -8.766 1 94.38 123 MET A O 1
ATOM 992 N N . LEU A 1 124 ? -7.723 2.102 -7.09 1 94.75 124 LEU A N 1
ATOM 993 C CA . LEU A 1 124 ? -6.391 2.691 -7.133 1 94.75 124 LEU A CA 1
ATOM 994 C C . LEU A 1 124 ? -5.52 2.152 -6.004 1 94.75 124 LEU A C 1
ATOM 996 O O . LEU A 1 124 ? -4.289 2.215 -6.078 1 94.75 124 LEU A O 1
ATOM 1000 N N . ASP A 1 125 ? -6.141 1.706 -4.941 1 96.38 125 ASP A N 1
ATOM 1001 C CA . ASP A 1 125 ? -5.387 1.192 -3.801 1 96.38 125 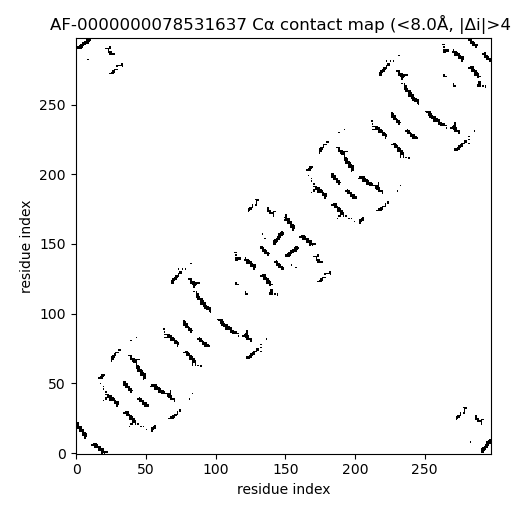ASP A CA 1
ATOM 1002 C C . ASP A 1 125 ? -6.266 0.324 -2.904 1 96.38 125 ASP A C 1
ATOM 1004 O O . ASP A 1 125 ? -7.488 0.322 -3.043 1 96.38 125 ASP A O 1
ATOM 1008 N N . THR A 1 126 ? -5.609 -0.423 -2.064 1 96.25 126 THR A N 1
ATOM 1009 C CA . THR A 1 126 ? -6.328 -1.282 -1.13 1 96.25 126 THR A CA 1
ATOM 1010 C C . THR A 1 126 ? -5.477 -1.569 0.104 1 96.25 126 THR A C 1
ATOM 1012 O O . THR A 1 126 ? -4.246 -1.608 0.02 1 96.25 126 THR A O 1
ATOM 1015 N N . VAL A 1 127 ? -6.133 -1.736 1.224 1 95.38 127 VAL A N 1
ATOM 1016 C CA . VAL A 1 127 ? -5.488 -2.121 2.475 1 95.38 127 VAL A CA 1
ATOM 1017 C C . VAL A 1 127 ? -6.426 -3.006 3.291 1 95.38 127 VAL A C 1
ATOM 1019 O O . VAL A 1 127 ? -7.645 -2.959 3.109 1 95.38 127 VAL A O 1
ATOM 1022 N N . TRP A 1 128 ? -5.832 -3.838 4.137 1 93.44 128 TRP A N 1
ATOM 1023 C CA . TRP A 1 128 ? -6.621 -4.559 5.133 1 93.44 128 TRP A CA 1
ATOM 1024 C C . TRP A 1 128 ? -6.688 -3.781 6.441 1 93.44 128 TRP A C 1
ATOM 1026 O O . TRP A 1 128 ? -5.699 -3.176 6.863 1 93.44 128 TRP A O 1
ATOM 1036 N N . HIS A 1 129 ? -7.863 -3.891 6.992 1 88.31 129 HIS A N 1
ATOM 1037 C CA . HIS A 1 129 ? -7.891 -3.459 8.383 1 88.31 129 HIS A CA 1
ATOM 1038 C C . HIS A 1 129 ? -6.844 -4.199 9.211 1 88.31 129 HIS A C 1
ATOM 1040 O O . HIS A 1 129 ? -6.656 -5.406 9.047 1 88.31 129 HIS A O 1
ATOM 1046 N N . PRO A 1 130 ? -6.203 -3.498 10.102 1 88.94 130 PRO A N 1
ATOM 1047 C CA . PRO A 1 130 ? -5.055 -4.125 10.758 1 88.94 130 PRO A CA 1
ATOM 1048 C C . PRO A 1 130 ? -5.445 -5.32 11.625 1 88.94 130 PRO A C 1
ATOM 1050 O O . PRO A 1 130 ? -4.648 -6.246 11.797 1 88.94 130 PRO A O 1
ATOM 1053 N N . THR A 1 131 ? -6.668 -5.344 12.156 1 87.5 131 THR A N 1
ATOM 1054 C CA . THR A 1 131 ? -6.988 -6.395 13.117 1 87.5 131 THR A CA 1
ATOM 1055 C C . THR A 1 131 ? -8.203 -7.191 12.656 1 87.5 131 THR 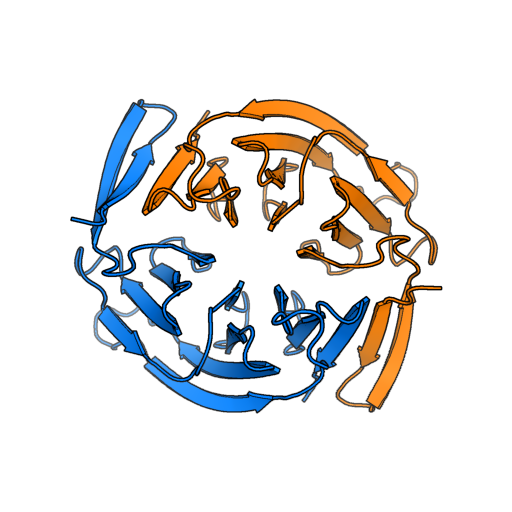A C 1
ATOM 1057 O O . THR A 1 131 ? -8.461 -8.289 13.148 1 87.5 131 THR A O 1
ATOM 1060 N N . GLN A 1 132 ? -8.977 -6.645 11.766 1 85.06 132 GLN A N 1
ATOM 1061 C CA . GLN A 1 132 ? -10.195 -7.301 11.297 1 85.06 132 GLN A CA 1
ATOM 1062 C C . GLN A 1 132 ? -10.055 -7.738 9.844 1 85.06 132 GLN A C 1
ATOM 1064 O O . GLN A 1 132 ? -9.266 -7.164 9.086 1 85.06 132 GLN A O 1
ATOM 1069 N N . PRO A 1 133 ? -10.789 -8.836 9.484 1 89.44 133 PRO A N 1
ATOM 1070 C CA . PRO A 1 133 ? -10.75 -9.266 8.086 1 89.44 133 PRO A CA 1
ATOM 1071 C C . PRO A 1 133 ? -11.625 -8.406 7.18 1 89.44 133 PRO A C 1
ATOM 1073 O O . PRO A 1 133 ? -12.461 -8.938 6.441 1 89.44 133 PRO A O 1
ATOM 1076 N N . TRP A 1 134 ? -11.445 -7.066 7.219 1 89.06 134 TRP A N 1
ATOM 1077 C CA . TRP A 1 134 ? -12.125 -6.082 6.375 1 89.06 134 TRP A CA 1
ATOM 1078 C C . TRP A 1 134 ? -11.18 -5.535 5.312 1 89.06 134 TRP A C 1
ATOM 1080 O O . TRP A 1 134 ? -10.07 -5.09 5.625 1 89.06 134 TRP A O 1
ATOM 1090 N N . LEU A 1 135 ? -11.68 -5.629 4.086 1 92.25 135 LEU A N 1
ATOM 1091 C CA . LEU A 1 135 ? -10.906 -5.051 2.992 1 92.25 135 LEU A CA 1
ATOM 1092 C C . LEU A 1 135 ? -11.398 -3.645 2.664 1 92.25 135 LEU A C 1
ATOM 1094 O O . LEU A 1 135 ? -12.602 -3.424 2.51 1 92.25 135 LEU A O 1
ATOM 1098 N N . ILE A 1 136 ? -10.484 -2.695 2.666 1 90.06 136 ILE A N 1
ATOM 1099 C CA . ILE A 1 136 ? -10.797 -1.316 2.309 1 90.06 136 ILE A CA 1
ATOM 1100 C C . ILE A 1 136 ? -10.18 -0.981 0.955 1 90.06 136 ILE A C 1
ATOM 1102 O O . ILE A 1 136 ? -9 -1.258 0.719 1 90.06 136 ILE A O 1
ATOM 1106 N N . THR A 1 137 ? -10.969 -0.462 0.044 1 92.19 137 THR A N 1
ATOM 1107 C CA . THR A 1 137 ? -10.477 -0.093 -1.279 1 92.19 137 THR A CA 1
ATOM 1108 C C . THR A 1 137 ? -10.75 1.382 -1.563 1 92.19 137 THR A C 1
ATOM 1110 O O . THR A 1 137 ? -11.734 1.944 -1.074 1 92.19 137 THR A O 1
ATOM 1113 N N . ALA A 1 138 ? -9.82 1.982 -2.242 1 91.19 138 ALA A N 1
ATOM 1114 C CA . ALA A 1 138 ? -9.961 3.355 -2.719 1 91.19 138 ALA A CA 1
ATOM 1115 C C . ALA A 1 138 ? -10.086 3.398 -4.238 1 91.19 138 ALA A C 1
ATOM 1117 O O . ALA A 1 138 ? -9.352 2.701 -4.945 1 91.19 138 ALA A O 1
ATOM 1118 N N . GLY A 1 139 ? -11.008 4.25 -4.715 1 88.12 139 GLY A N 1
ATOM 1119 C CA . GLY A 1 139 ? -11.266 4.266 -6.145 1 88.12 139 GLY A CA 1
ATOM 1120 C C . GLY A 1 139 ? -11.07 5.633 -6.773 1 88.12 139 GLY A C 1
ATOM 1121 O O . GLY A 1 139 ? -11.039 6.645 -6.07 1 88.12 139 GLY A O 1
ATOM 1122 N N . ALA A 1 140 ? -10.961 5.602 -8.078 1 88.62 140 ALA A N 1
ATOM 1123 C CA . ALA A 1 140 ? -10.867 6.82 -8.883 1 88.62 140 ALA A CA 1
ATOM 1124 C C . ALA A 1 140 ? -12.172 7.605 -8.844 1 88.62 140 ALA A C 1
ATOM 1126 O O . ALA A 1 140 ? -12.203 8.789 -9.188 1 88.62 140 ALA A O 1
ATOM 1127 N N . ASP A 1 141 ? -13.219 6.957 -8.43 1 82.56 141 ASP A N 1
ATOM 1128 C CA . ASP A 1 141 ? -14.523 7.605 -8.352 1 82.56 141 ASP A CA 1
ATOM 1129 C C . ASP A 1 141 ? -14.641 8.445 -7.082 1 82.56 141 ASP A C 1
ATOM 1131 O O . ASP A 1 141 ? -15.703 9.008 -6.801 1 82.56 141 ASP A O 1
ATOM 1135 N N . GLY A 1 142 ? -13.555 8.43 -6.324 1 78.69 142 GLY A N 1
ATOM 1136 C CA . GLY A 1 142 ? -13.523 9.281 -5.145 1 78.69 142 GLY A CA 1
ATOM 1137 C C . GLY A 1 142 ? -14.125 8.617 -3.916 1 78.69 142 GLY A C 1
ATOM 1138 O O . GLY A 1 142 ? -14.305 9.273 -2.885 1 78.69 142 GLY A O 1
ATOM 1139 N N . THR A 1 143 ? -14.367 7.328 -4.031 1 80.56 143 THR A N 1
ATOM 1140 C CA . THR A 1 143 ? -15 6.641 -2.912 1 80.56 143 THR A CA 1
ATOM 1141 C C . THR A 1 143 ? -14.031 5.672 -2.25 1 80.56 143 THR A C 1
ATOM 1143 O O . THR A 1 143 ? -13.062 5.223 -2.875 1 80.56 143 THR A O 1
ATOM 1146 N N . ILE A 1 144 ? -14.203 5.477 -0.958 1 84.56 144 ILE A N 1
ATOM 1147 C CA . ILE A 1 144 ? -13.578 4.391 -0.208 1 84.56 144 ILE A CA 1
ATOM 1148 C C . ILE A 1 144 ? -14.633 3.334 0.131 1 84.56 144 ILE A C 1
ATOM 1150 O O . ILE A 1 144 ? -15.711 3.66 0.627 1 84.56 144 ILE A O 1
ATOM 1154 N N . ALA A 1 145 ? -14.359 2.115 -0.273 1 84.56 145 ALA A N 1
ATOM 1155 C CA . ALA A 1 145 ? -15.281 1.012 -0.007 1 84.56 145 ALA A CA 1
ATOM 1156 C C . ALA A 1 145 ? -14.711 0.071 1.054 1 84.56 145 ALA A C 1
ATOM 1158 O O . ALA A 1 145 ? -13.516 -0.238 1.046 1 84.56 145 ALA A O 1
ATOM 1159 N N . LEU A 1 146 ? -15.5 -0.306 1.982 1 84.94 146 LEU A N 1
ATOM 1160 C CA . LEU A 1 146 ? -15.141 -1.292 2.996 1 84.94 146 LEU A CA 1
ATOM 1161 C C . LEU A 1 146 ? -15.922 -2.586 2.799 1 84.94 146 LEU A C 1
ATOM 1163 O O . LEU A 1 146 ? -17.156 -2.572 2.77 1 84.94 146 LEU A O 1
ATOM 1167 N N . PHE A 1 147 ? -15.195 -3.645 2.615 1 84.06 147 PHE A N 1
ATOM 1168 C CA . PHE A 1 147 ? -15.789 -4.969 2.467 1 84.06 147 PHE A CA 1
ATOM 1169 C C . PHE A 1 147 ? -15.555 -5.809 3.719 1 84.06 147 PHE A C 1
ATOM 1171 O O . PHE A 1 147 ? -14.414 -6.02 4.125 1 84.06 147 PHE A O 1
ATOM 1178 N N . SER A 1 148 ? -16.609 -6.219 4.434 1 78.81 148 SER A N 1
ATOM 1179 C CA . SER A 1 148 ? -16.531 -7.039 5.637 1 78.81 148 SER A CA 1
ATOM 1180 C C . SER A 1 148 ? -17.281 -8.352 5.469 1 78.81 148 SER A C 1
ATOM 1182 O O . SER A 1 148 ? -18.078 -8.5 4.543 1 78.81 148 SER A O 1
ATOM 1184 N N . TYR A 1 149 ? -16.688 -9.438 6.164 1 68.12 149 TYR A N 1
ATOM 1185 C CA . TYR A 1 149 ? -17.406 -10.703 6.199 1 68.12 149 TYR A CA 1
ATOM 1186 C C . TYR A 1 149 ? -18.297 -10.789 7.438 1 68.12 149 TYR A C 1
ATOM 1188 O O . TYR A 1 149 ? -17.938 -10.281 8.5 1 68.12 149 TYR A O 1
ATOM 1196 N N . MET B 1 1 ? -18.812 16.828 -1.614 1 32.09 1 MET B N 1
ATOM 1197 C CA . MET B 1 1 ? -18.047 16.531 -0.407 1 32.09 1 MET B CA 1
ATOM 1198 C C . MET B 1 1 ? -17.562 15.094 -0.401 1 32.09 1 MET B C 1
ATOM 1200 O O . MET B 1 1 ? -18.359 14.164 -0.505 1 32.09 1 MET B O 1
ATOM 1204 N N . LEU B 1 2 ? -16.391 14.977 -0.996 1 44.88 2 LEU B N 1
ATOM 1205 C CA . LEU B 1 2 ? -15.859 13.695 -1.434 1 44.88 2 LEU B CA 1
ATOM 1206 C C . LEU B 1 2 ? -15.562 12.797 -0.24 1 44.88 2 LEU B C 1
ATOM 1208 O O . LEU B 1 2 ? -14.719 13.117 0.597 1 44.88 2 LEU B O 1
ATOM 1212 N N . ASN B 1 3 ? -16.75 12.242 0.311 1 46.56 3 ASN B N 1
ATOM 1213 C CA . ASN B 1 3 ? -16.828 11.461 1.539 1 46.56 3 ASN B CA 1
ATOM 1214 C C . ASN B 1 3 ? -16.188 10.086 1.367 1 46.56 3 ASN B C 1
ATOM 1216 O O . ASN B 1 3 ? -16.234 9.508 0.279 1 46.56 3 ASN B O 1
ATOM 1220 N N . CYS B 1 4 ? -15.148 9.992 2.072 1 50 4 CYS B N 1
ATOM 1221 C CA . CYS B 1 4 ? -14.711 8.609 2.262 1 50 4 CYS B CA 1
ATOM 1222 C C . CYS B 1 4 ? -15.695 7.84 3.133 1 50 4 CYS B C 1
ATOM 1224 O O . CYS B 1 4 ? -16.047 8.289 4.227 1 50 4 CYS B O 1
ATOM 1226 N N . ARG B 1 5 ? -16.562 7.102 2.541 1 48.22 5 ARG B N 1
ATOM 1227 C CA . ARG B 1 5 ? -17.5 6.293 3.316 1 48.22 5 ARG B CA 1
ATOM 1228 C C . ARG B 1 5 ? -16.859 4.969 3.73 1 48.22 5 ARG B C 1
ATOM 1230 O O . ARG B 1 5 ? -16.234 4.293 2.912 1 48.22 5 ARG B O 1
ATOM 1237 N N . VAL B 1 6 ? -16.656 4.961 4.906 1 47.97 6 VAL B N 1
ATOM 1238 C CA . VAL B 1 6 ? -16.172 3.701 5.453 1 47.97 6 VAL B CA 1
ATOM 1239 C C . VAL B 1 6 ? -17.359 2.803 5.816 1 47.97 6 VAL B C 1
ATOM 1241 O O . VAL B 1 6 ? -18.25 3.213 6.551 1 47.97 6 VAL B O 1
ATOM 1244 N N . TYR B 1 7 ? -17.641 1.83 5.059 1 44.41 7 TYR B N 1
ATOM 1245 C CA . TYR B 1 7 ? -18.781 0.964 5.328 1 44.41 7 TYR B CA 1
ATOM 1246 C C . TYR B 1 7 ? -18.344 -0.297 6.066 1 44.41 7 TYR B C 1
ATOM 1248 O O . TYR B 1 7 ? -17.25 -0.822 5.82 1 44.41 7 TYR B O 1
ATOM 1256 N N . ASP B 1 8 ? -18.984 -0.481 7.305 1 43.09 8 ASP B N 1
ATOM 1257 C CA . ASP B 1 8 ? -18.859 -1.773 7.973 1 43.09 8 ASP B CA 1
ATOM 1258 C C . ASP B 1 8 ? -19.562 -2.873 7.172 1 43.09 8 ASP B C 1
ATOM 1260 O O . ASP B 1 8 ? -20.781 -2.836 6.984 1 43.09 8 ASP B O 1
ATOM 1264 N N . LEU B 1 9 ? -18.688 -3.662 6.461 1 39.91 9 LEU B N 1
ATOM 1265 C CA . LEU B 1 9 ? -19.266 -4.645 5.543 1 39.91 9 LEU B CA 1
ATOM 1266 C C . LEU B 1 9 ? -20.203 -5.598 6.285 1 39.91 9 LEU B C 1
ATOM 1268 O O . LEU B 1 9 ? -21.172 -6.086 5.715 1 39.91 9 LEU B O 1
ATOM 1272 N N . GLY B 1 10 ? -19.797 -6.141 7.336 1 41.69 10 GLY B N 1
ATOM 1273 C CA . GLY B 1 10 ? -20.719 -7.055 7.996 1 41.69 10 GLY B CA 1
ATOM 1274 C C . GLY B 1 10 ? -22.125 -6.5 8.125 1 41.69 10 GLY B C 1
ATOM 1275 O O . GLY B 1 10 ? -23.094 -7.172 7.781 1 41.69 10 GLY B O 1
ATOM 1276 N N . ARG B 1 11 ? -22.188 -5.312 8.469 1 41.56 11 ARG B N 1
ATOM 1277 C CA . ARG B 1 11 ? -23.484 -4.754 8.805 1 41.56 11 ARG B CA 1
ATOM 1278 C C . ARG B 1 11 ? -23.984 -3.818 7.707 1 41.56 11 ARG B C 1
ATOM 1280 O O . ARG B 1 11 ? -25.062 -3.232 7.824 1 41.56 11 ARG B O 1
ATOM 1287 N N . CYS B 1 12 ? -23.203 -3.779 6.637 1 43.72 12 CYS B N 1
ATOM 1288 C CA . CYS B 1 12 ? -23.609 -2.908 5.539 1 43.72 12 CYS B CA 1
ATOM 1289 C C . CYS B 1 12 ? -23.875 -1.493 6.031 1 43.72 12 CYS B C 1
ATOM 1291 O O . CYS B 1 12 ? -24.875 -0.878 5.648 1 43.72 12 CYS B O 1
ATOM 1293 N N . GLN B 1 13 ? -23.391 -1.179 7.152 1 47.72 13 GLN B N 1
ATOM 1294 C CA . GLN B 1 13 ? -23.609 0.158 7.695 1 47.72 13 GLN B CA 1
ATOM 1295 C C . GLN B 1 13 ? -22.375 1.042 7.484 1 47.72 13 GLN B C 1
ATOM 1297 O O . GLN B 1 13 ? -21.234 0.566 7.551 1 47.72 13 GLN B O 1
ATOM 1302 N N . LEU B 1 14 ? -22.719 2.146 6.91 1 51.38 14 LEU B N 1
ATOM 1303 C CA . LEU B 1 14 ? -21.719 3.207 6.832 1 51.38 14 LEU B CA 1
ATOM 1304 C C . LEU B 1 14 ? -21 3.377 8.172 1 51.38 14 LEU B C 1
ATOM 1306 O O . LEU B 1 14 ? -21.641 3.582 9.203 1 51.38 14 LEU B O 1
ATOM 1310 N N . VAL B 1 15 ? -19.844 2.92 8.297 1 55.31 15 VAL B N 1
ATOM 1311 C CA . VAL B 1 15 ? -19.188 3.027 9.602 1 55.31 15 VAL B CA 1
ATOM 1312 C C . VAL B 1 15 ? -18.859 4.488 9.898 1 55.31 15 VAL B C 1
ATOM 1314 O O . VAL B 1 15 ? -19.219 5.012 10.953 1 55.31 15 VAL B O 1
ATOM 1317 N N . LYS B 1 16 ? -18.078 5.098 9.266 1 60.47 16 LYS B N 1
ATOM 1318 C CA . LYS B 1 16 ? -17.719 6.484 9.523 1 60.47 16 LYS B CA 1
ATOM 1319 C C . LYS B 1 16 ? -17.391 7.223 8.227 1 60.47 16 LYS B C 1
ATOM 1321 O O . LYS B 1 16 ? -16.812 6.641 7.309 1 60.47 16 LYS B O 1
ATOM 1326 N N . LYS B 1 17 ? -18.141 8.359 8.07 1 66.56 17 LYS B N 1
ATOM 1327 C CA . LYS B 1 17 ? -17.859 9.219 6.93 1 66.56 17 LYS B CA 1
ATOM 1328 C C . LYS B 1 17 ? -16.75 10.219 7.258 1 66.56 17 LYS B C 1
ATOM 1330 O O . LYS B 1 17 ? -16.844 10.969 8.227 1 66.56 17 LYS B O 1
ATOM 1335 N N . CYS B 1 18 ? -15.625 10 6.656 1 73.12 18 CYS B N 1
ATOM 1336 C CA . CYS B 1 18 ? -14.562 10.984 6.832 1 73.12 18 CYS B CA 1
ATOM 1337 C C . CYS B 1 18 ? -14.391 11.836 5.578 1 73.12 18 CYS B C 1
ATOM 1339 O O . CYS B 1 18 ? -14.594 11.352 4.461 1 73.12 18 CYS B O 1
ATOM 1341 N N . ILE B 1 19 ? -14.234 13.102 5.809 1 78.19 19 ILE B N 1
ATOM 1342 C CA . ILE B 1 19 ? -13.938 14.039 4.734 1 78.19 19 ILE B CA 1
ATOM 1343 C C . ILE B 1 19 ? -12.43 14.148 4.543 1 78.19 19 ILE B C 1
ATOM 1345 O O . ILE B 1 19 ? -11.719 14.609 5.441 1 78.19 19 ILE B O 1
ATOM 1349 N N . THR B 1 20 ? -11.922 13.703 3.432 1 81 20 THR B N 1
ATOM 1350 C CA . THR B 1 20 ? -10.484 13.758 3.221 1 81 20 THR B CA 1
ATOM 1351 C C . THR B 1 20 ? -10.094 15.047 2.502 1 81 20 THR B C 1
ATOM 1353 O O . THR B 1 20 ? -8.961 15.516 2.617 1 81 20 THR B O 1
ATOM 1356 N N . GLY B 1 21 ? -11.055 15.641 1.772 1 81.75 21 GLY B N 1
ATOM 1357 C CA . GLY B 1 21 ? -10.734 16.781 0.935 1 81.75 21 GLY B CA 1
ATOM 1358 C C . GLY B 1 21 ? -10 16.406 -0.338 1 81.75 21 GLY B C 1
ATOM 1359 O O . GLY B 1 21 ? -9.594 17.281 -1.109 1 81.75 21 GLY B O 1
ATOM 1360 N N . ILE B 1 22 ? -9.797 15.156 -0.55 1 85.44 22 ILE B N 1
ATOM 1361 C CA . ILE B 1 22 ? -9.133 14.641 -1.741 1 85.44 22 ILE B CA 1
ATOM 1362 C C . ILE B 1 22 ? -10.172 14.07 -2.705 1 85.44 22 ILE B C 1
ATOM 1364 O O . ILE B 1 22 ? -10.969 13.211 -2.33 1 85.44 22 ILE B O 1
ATOM 1368 N N . LYS B 1 23 ? -10.172 14.586 -3.906 1 81.94 23 LYS B N 1
ATOM 1369 C CA . LYS B 1 23 ? -11.164 14.188 -4.895 1 81.94 23 LYS B CA 1
ATOM 1370 C C . LYS B 1 23 ? -10.883 12.789 -5.43 1 81.94 23 LYS B C 1
ATOM 1372 O O . LYS B 1 23 ? -11.789 11.961 -5.535 1 81.94 23 LYS B O 1
ATOM 1377 N N . HIS B 1 24 ? -9.602 12.578 -5.773 1 85.88 24 HIS B N 1
ATOM 1378 C CA . HIS B 1 24 ? -9.164 11.273 -6.273 1 85.88 24 HIS B CA 1
ATOM 1379 C C . HIS B 1 24 ? -8.055 10.695 -5.406 1 85.88 24 HIS B C 1
ATOM 1381 O O . HIS B 1 24 ? -6.922 11.188 -5.43 1 85.88 24 HIS B O 1
ATOM 1387 N N . ILE B 1 25 ? -8.43 9.648 -4.746 1 88.25 25 ILE B N 1
ATOM 1388 C CA . ILE B 1 25 ? -7.473 9.055 -3.822 1 88.25 25 ILE B CA 1
ATOM 1389 C C . ILE B 1 25 ? -6.469 8.203 -4.598 1 88.25 25 ILE B C 1
ATOM 1391 O O . ILE B 1 25 ? -6.855 7.309 -5.348 1 88.25 25 ILE B O 1
ATOM 1395 N N . GLY B 1 26 ? -5.238 8.484 -4.43 1 93.25 26 GLY B N 1
ATOM 1396 C CA . GLY B 1 26 ? -4.176 7.727 -5.078 1 93.25 26 GLY B CA 1
ATOM 1397 C C . GLY B 1 26 ? -3.656 6.582 -4.234 1 93.25 26 GLY B C 1
ATOM 1398 O O . GLY B 1 26 ? -3.312 5.523 -4.758 1 93.25 26 GLY B O 1
ATOM 1399 N N . ALA B 1 27 ? -3.598 6.812 -2.926 1 95.31 27 ALA B N 1
ATOM 1400 C CA . ALA B 1 27 ? -3.1 5.809 -1.988 1 95.31 27 ALA B CA 1
ATOM 1401 C C . ALA B 1 27 ? -3.619 6.066 -0.578 1 95.31 27 ALA B C 1
ATOM 1403 O O . ALA B 1 27 ? -3.998 7.191 -0.247 1 95.31 27 ALA B O 1
ATOM 1404 N N . MET B 1 28 ? -3.637 4.934 0.24 1 93.25 28 MET B N 1
ATOM 1405 C CA . MET B 1 28 ? -4.062 5.082 1.628 1 93.25 28 MET B CA 1
ATOM 1406 C C . MET B 1 28 ? -3.502 3.959 2.494 1 93.25 28 MET B C 1
ATOM 1408 O O . MET B 1 28 ? -3.24 2.861 2 1 93.25 28 MET B O 1
ATOM 1412 N N . ILE B 1 29 ? -3.289 4.227 3.764 1 94.12 29 ILE B N 1
ATOM 1413 C CA . ILE B 1 29 ? -2.852 3.197 4.703 1 94.12 29 ILE B CA 1
ATOM 1414 C C . ILE B 1 29 ? -3.281 3.574 6.117 1 94.12 29 ILE B C 1
ATOM 1416 O O . ILE B 1 29 ? -3.217 4.746 6.504 1 94.12 29 ILE B O 1
ATOM 1420 N N . PRO B 1 30 ? -3.885 2.684 6.848 1 90.5 30 PRO B N 1
ATOM 1421 C CA . PRO B 1 30 ? -4.156 2.93 8.266 1 90.5 30 PRO B CA 1
ATOM 1422 C C . PRO B 1 30 ? -2.924 2.732 9.148 1 90.5 30 PRO B C 1
ATOM 1424 O O . PRO B 1 30 ? -1.952 2.102 8.719 1 90.5 30 PRO B O 1
ATOM 1427 N N . ASP B 1 31 ? -2.996 3.27 10.305 1 91.62 31 ASP B N 1
ATOM 1428 C CA . ASP B 1 31 ? -1.967 2.945 11.289 1 91.62 31 ASP B CA 1
ATOM 1429 C C . ASP B 1 31 ? -2.195 1.557 11.883 1 91.62 31 ASP B C 1
ATOM 1431 O O . ASP B 1 31 ? -3.121 0.848 11.484 1 91.62 31 ASP B O 1
ATOM 1435 N N . VAL B 1 32 ? -1.322 1.167 12.758 1 88.88 32 VAL B N 1
ATOM 1436 C CA . VAL B 1 32 ? -1.278 -0.196 13.281 1 88.88 32 VAL B CA 1
ATOM 1437 C C . VAL B 1 32 ? -2.549 -0.488 14.07 1 88.88 32 VAL B C 1
ATOM 1439 O O . VAL B 1 32 ? -3.016 -1.629 14.117 1 88.88 32 VAL B O 1
ATOM 1442 N N . GLN B 1 33 ? -3.148 0.547 14.68 1 84.56 33 GLN B N 1
ATOM 1443 C CA . GLN B 1 33 ? -4.344 0.356 15.492 1 84.56 33 GLN B CA 1
ATOM 1444 C C . GLN B 1 33 ? -5.609 0.584 14.672 1 84.56 33 GLN B C 1
ATOM 1446 O O . GLN B 1 33 ? -6.715 0.263 15.117 1 84.56 33 GLN B O 1
ATOM 1451 N N . GLY B 1 34 ? -5.438 1.179 13.477 1 85.44 34 GLY B N 1
ATOM 1452 C CA . GLY B 1 34 ? -6.586 1.472 12.633 1 85.44 34 GLY B CA 1
ATOM 1453 C C . GLY B 1 34 ? -7.344 2.711 13.062 1 85.44 34 GLY B C 1
ATOM 1454 O O . GLY B 1 34 ? -8.508 2.896 12.695 1 85.44 34 GLY B O 1
ATOM 1455 N N . GLU B 1 35 ? -6.742 3.486 13.883 1 85.62 35 GLU B N 1
ATOM 1456 C CA . GLU B 1 35 ? -7.398 4.676 14.414 1 85.62 35 GLU B CA 1
ATOM 1457 C C . GLU B 1 35 ? -7.027 5.918 13.602 1 85.62 35 GLU B C 1
ATOM 1459 O O . GLU B 1 35 ? -7.648 6.973 13.75 1 85.62 35 GLU B O 1
ATOM 1464 N N . ASN B 1 36 ? -6.016 5.816 12.836 1 88.75 36 ASN B N 1
ATOM 1465 C CA . ASN B 1 36 ? -5.578 6.879 11.938 1 88.75 36 ASN B CA 1
ATOM 1466 C C . ASN B 1 36 ? -5.52 6.402 10.492 1 88.75 36 ASN B C 1
ATOM 1468 O O . ASN B 1 36 ? -5.305 5.215 10.234 1 88.75 36 ASN B O 1
ATOM 1472 N N . LEU B 1 37 ? -5.754 7.328 9.594 1 90.56 37 LEU B N 1
ATOM 1473 C CA . LEU B 1 37 ? -5.684 7.039 8.164 1 90.56 37 LEU B CA 1
ATOM 1474 C C . LEU B 1 37 ? -4.82 8.07 7.445 1 90.56 37 LEU B C 1
ATOM 1476 O O . LEU B 1 37 ? -5.008 9.273 7.621 1 90.56 37 LEU B O 1
ATOM 1480 N N . PHE B 1 38 ? -3.828 7.566 6.707 1 94.31 38 PHE B N 1
ATOM 1481 C CA . PHE B 1 38 ? -2.984 8.406 5.867 1 94.31 38 PHE B CA 1
ATOM 1482 C C . PHE B 1 38 ? -3.395 8.297 4.402 1 94.31 38 PHE B C 1
ATOM 1484 O O . PHE B 1 38 ? -3.432 7.195 3.848 1 94.31 38 PHE B O 1
ATOM 1491 N N . VAL B 1 39 ? -3.684 9.469 3.809 1 93.38 39 VAL B N 1
ATOM 1492 C CA . VAL B 1 39 ? -4.258 9.438 2.467 1 93.38 39 VAL B CA 1
ATOM 1493 C C . VAL B 1 39 ? -3.479 10.375 1.549 1 93.38 39 VAL B C 1
ATOM 1495 O O . VAL B 1 39 ? -3.225 11.531 1.9 1 93.38 39 VAL B O 1
ATOM 1498 N N . GLY B 1 40 ? -3.102 9.828 0.441 1 95.5 40 GLY B N 1
ATOM 1499 C CA . GLY B 1 40 ? -2.506 10.617 -0.626 1 95.5 40 GLY B CA 1
ATOM 1500 C C . GLY B 1 40 ? -3.391 10.719 -1.854 1 95.5 40 GLY B C 1
ATOM 1501 O O . GLY B 1 40 ? -4.004 9.734 -2.27 1 95.5 40 GLY B O 1
ATOM 1502 N N . GLY B 1 41 ? -3.41 11.922 -2.393 1 93.69 41 GLY B N 1
ATOM 1503 C CA . GLY B 1 41 ? -4.289 12.156 -3.527 1 93.69 41 GLY B CA 1
ATOM 1504 C C . GLY B 1 41 ? -3.541 12.32 -4.836 1 93.69 41 GLY B C 1
ATOM 1505 O O . GLY B 1 41 ? -2.338 12.586 -4.84 1 93.69 41 GLY B O 1
ATOM 1506 N N . LEU B 1 42 ? -4.316 12.133 -5.941 1 93.5 42 LEU B N 1
ATOM 1507 C CA . LEU B 1 42 ? -3.758 12.391 -7.266 1 93.5 42 LEU B CA 1
ATOM 1508 C C . LEU B 1 42 ? -3.58 13.883 -7.5 1 93.5 42 LEU B C 1
ATOM 1510 O O . LEU B 1 42 ? -2.91 14.297 -8.453 1 93.5 42 LEU B O 1
ATOM 1514 N N . ASP B 1 43 ? -4.098 14.719 -6.633 1 93.31 43 ASP B N 1
ATOM 1515 C CA . ASP B 1 43 ? -3.953 16.172 -6.711 1 93.31 43 ASP B CA 1
ATOM 1516 C C . ASP B 1 43 ? -2.764 16.656 -5.883 1 93.31 43 ASP B C 1
ATOM 1518 O O . ASP B 1 43 ? -2.686 17.828 -5.52 1 93.31 43 ASP B O 1
ATOM 1522 N N . ARG B 1 44 ? -1.886 15.797 -5.395 1 96.12 44 ARG B N 1
ATOM 1523 C CA . ARG B 1 44 ? -0.621 16.047 -4.711 1 96.12 44 ARG B CA 1
ATOM 1524 C C . ARG B 1 44 ? -0.843 16.297 -3.221 1 96.12 44 ARG B C 1
ATOM 1526 O O . ARG B 1 44 ? 0.102 16.594 -2.488 1 96.12 44 ARG B O 1
ATOM 1533 N N . LYS B 1 45 ? -2.096 16.188 -2.793 1 95.25 45 LYS B N 1
ATOM 1534 C CA . LYS B 1 45 ? -2.387 16.406 -1.379 1 95.25 45 LYS B CA 1
ATOM 1535 C C . LYS B 1 45 ? -2.121 15.141 -0.566 1 95.25 45 LYS B C 1
ATOM 1537 O O . LYS B 1 45 ? -2.449 14.031 -1.002 1 95.25 45 LYS B O 1
ATOM 1542 N N . PHE B 1 46 ? -1.512 15.328 0.531 1 97.12 46 PHE B N 1
ATOM 1543 C CA . PHE B 1 46 ? -1.352 14.297 1.546 1 97.12 46 PHE B CA 1
ATOM 1544 C C . PHE B 1 46 ? -2.029 14.703 2.848 1 97.12 46 PHE B C 1
ATOM 1546 O O . PHE B 1 46 ? -1.758 15.781 3.383 1 97.12 46 PHE B O 1
ATOM 1553 N N . VAL B 1 47 ? -2.904 13.82 3.387 1 94.94 47 VAL B N 1
ATOM 1554 C CA . VAL B 1 47 ? -3.637 14.195 4.594 1 94.94 47 VAL B CA 1
ATOM 1555 C C . VAL B 1 47 ? -3.525 13.078 5.629 1 94.94 47 VAL B C 1
ATOM 1557 O O . VAL B 1 47 ? -3.439 11.898 5.277 1 94.94 47 VAL B O 1
ATOM 1560 N N . TRP B 1 48 ? -3.445 13.477 6.855 1 95.38 48 TRP B N 1
ATOM 1561 C CA . TRP B 1 48 ? -3.541 12.602 8.023 1 95.38 48 TRP B CA 1
ATOM 1562 C C . TRP B 1 48 ? -4.875 12.797 8.734 1 95.38 48 TRP B C 1
ATOM 1564 O O . TRP B 1 48 ? -5.172 13.883 9.227 1 95.38 48 TRP B O 1
ATOM 1574 N N . LEU B 1 49 ? -5.688 11.688 8.797 1 90.19 49 LEU B N 1
ATOM 1575 C CA . LEU B 1 49 ? -6.969 11.695 9.492 1 90.19 49 LEU B CA 1
ATOM 1576 C C . LEU B 1 49 ? -6.871 10.953 10.82 1 90.19 49 LEU B C 1
ATOM 1578 O O . LEU B 1 49 ? -6.48 9.781 10.852 1 90.19 49 LEU B O 1
ATOM 1582 N N . ASP B 1 50 ? -7.137 11.648 11.891 1 87.25 50 ASP B N 1
ATOM 1583 C CA . ASP B 1 50 ? -7.395 11 13.172 1 87.25 50 ASP B CA 1
ATOM 1584 C C . ASP B 1 50 ? -8.875 10.648 13.32 1 87.25 50 ASP B C 1
ATOM 1586 O O . ASP B 1 50 ? -9.703 11.531 13.539 1 87.25 50 ASP B O 1
ATOM 1590 N N . LEU B 1 51 ? -9.18 9.406 13.281 1 81.06 51 LEU B N 1
ATOM 1591 C CA . LEU B 1 51 ? -10.555 8.945 13.164 1 81.06 51 LEU B CA 1
ATOM 1592 C C . LEU B 1 51 ? -11.289 9.086 14.492 1 81.06 51 LEU B C 1
ATOM 1594 O O . LEU B 1 51 ? -12.523 8.992 14.531 1 81.06 51 LEU B O 1
ATOM 1598 N N . GLN B 1 52 ? -10.539 9.273 15.523 1 78.94 52 GLN B N 1
ATOM 1599 C CA . GLN B 1 52 ? -11.156 9.43 16.828 1 78.94 52 GLN B CA 1
ATOM 1600 C C . GLN B 1 52 ? -11.414 10.898 17.141 1 78.94 52 GLN B C 1
ATOM 1602 O O . GLN B 1 52 ? -12.227 11.227 18.016 1 78.94 52 GLN B O 1
ATOM 1607 N N . LEU B 1 53 ? -10.703 11.766 16.547 1 79.25 53 LEU B N 1
ATOM 1608 C CA . LEU B 1 53 ? -10.758 13.18 16.891 1 79.25 53 LEU B CA 1
ATOM 1609 C C . LEU B 1 53 ? -11.812 13.898 16.047 1 79.25 53 LEU B C 1
ATOM 1611 O O . LEU B 1 53 ? -12.641 14.633 16.594 1 79.25 53 LEU B O 1
ATOM 1615 N N . SER B 1 54 ? -11.727 13.797 14.805 1 79.56 54 SER B N 1
ATOM 1616 C CA . SER B 1 54 ? -12.578 14.555 13.898 1 79.56 54 SER B CA 1
ATOM 1617 C C . SER B 1 54 ? -12.812 13.797 12.594 1 79.56 54 SER B C 1
ATOM 1619 O O . SER B 1 54 ? -12.133 12.812 12.312 1 79.56 54 SER B O 1
ATOM 1621 N N . ASN B 1 55 ? -13.875 14.242 11.875 1 81.5 55 ASN B N 1
ATOM 1622 C CA . ASN B 1 55 ? -14.102 13.703 10.531 1 81.5 55 ASN B CA 1
ATOM 1623 C C . ASN B 1 55 ? -13.344 14.5 9.477 1 81.5 55 ASN B C 1
ATOM 1625 O O . ASN B 1 55 ? -13.508 14.25 8.273 1 81.5 55 ASN B O 1
ATOM 1629 N N . LYS B 1 56 ? -12.602 15.43 10.016 1 86.12 56 LYS B N 1
ATOM 1630 C CA . LYS B 1 56 ? -11.766 16.234 9.133 1 86.12 56 LYS B CA 1
ATOM 1631 C C . LYS B 1 56 ? -10.289 15.891 9.312 1 86.12 56 LYS B C 1
ATOM 1633 O O . LYS B 1 56 ? -9.891 15.383 10.359 1 86.12 56 LYS B O 1
ATOM 1638 N N . PRO B 1 57 ? -9.539 16.203 8.258 1 89.75 57 PRO B N 1
ATOM 1639 C CA . PRO B 1 57 ? -8.109 15.922 8.375 1 89.75 57 PRO B CA 1
ATOM 1640 C C . PRO B 1 57 ? -7.461 16.672 9.539 1 89.75 57 PRO B C 1
ATOM 1642 O O . PRO B 1 57 ? -7.762 17.844 9.773 1 89.75 57 PRO B O 1
ATOM 1645 N N . TRP B 1 58 ? -6.695 15.945 10.305 1 91.44 58 TRP B N 1
ATOM 1646 C CA . TRP B 1 58 ? -5.914 16.531 11.383 1 91.44 58 TRP B CA 1
ATOM 1647 C C . TRP B 1 58 ? -4.781 17.391 10.828 1 91.44 58 TRP B C 1
ATOM 1649 O O . TRP B 1 58 ? -4.512 18.484 11.336 1 91.44 58 TRP B O 1
ATOM 1659 N N . LYS B 1 59 ? -4.109 16.938 9.797 1 94.06 59 LYS B N 1
ATOM 1660 C CA . LYS B 1 59 ? -3.029 17.641 9.109 1 94.06 59 LYS B CA 1
ATOM 1661 C C . LYS B 1 59 ? -3.133 17.469 7.602 1 94.06 59 LYS B C 1
ATOM 1663 O O . LYS B 1 59 ? -3.627 16.438 7.121 1 94.06 59 LYS B O 1
ATOM 1668 N N . ASN B 1 60 ? -2.662 18.453 6.859 1 93.88 60 ASN B N 1
ATOM 1669 C CA . ASN B 1 60 ? -2.605 18.438 5.402 1 93.88 60 ASN B CA 1
ATOM 1670 C C . ASN B 1 60 ? -1.261 18.953 4.891 1 93.88 60 ASN B C 1
ATOM 1672 O O . ASN B 1 60 ? -0.728 19.938 5.406 1 93.88 60 ASN B O 1
ATOM 1676 N N . PHE B 1 61 ? -0.724 18.266 3.932 1 94.94 61 PHE B N 1
ATOM 1677 C CA . PHE B 1 61 ? 0.576 18.625 3.381 1 94.94 61 PHE B CA 1
ATOM 1678 C C . PHE B 1 61 ? 0.532 18.656 1.858 1 94.94 61 PHE B C 1
ATOM 1680 O O . PHE B 1 61 ? -0.271 17.938 1.244 1 94.94 61 PHE B O 1
ATOM 1687 N N . LYS B 1 62 ? 1.409 19.469 1.272 1 96.19 62 LYS B N 1
ATOM 1688 C CA . LYS B 1 62 ? 1.664 19.5 -0.165 1 96.19 62 LYS B CA 1
ATOM 1689 C C . LYS B 1 62 ? 3.162 19.516 -0.458 1 96.19 62 LYS B C 1
ATOM 1691 O O . LYS B 1 62 ? 3.695 20.5 -0.958 1 96.19 62 LYS B O 1
ATOM 1696 N N . HIS B 1 63 ? 3.77 18.391 -0.221 1 97 63 HIS B N 1
ATOM 1697 C CA . HIS B 1 63 ? 5.219 18.312 -0.374 1 97 63 HIS B CA 1
ATOM 1698 C C . HIS B 1 63 ? 5.594 17.766 -1.748 1 97 63 HIS B C 1
ATOM 1700 O O . HIS B 1 63 ? 6.77 17.75 -2.117 1 97 63 HIS B O 1
ATOM 1706 N N . HIS B 1 64 ? 4.617 17.328 -2.502 1 97.88 64 HIS B N 1
ATOM 1707 C CA . HIS B 1 64 ? 4.879 16.781 -3.828 1 97.88 64 HIS B CA 1
ATOM 1708 C C . HIS B 1 64 ? 4.363 17.719 -4.922 1 97.88 64 HIS B C 1
ATOM 1710 O O . HIS B 1 64 ? 3.428 18.484 -4.695 1 97.88 64 HIS B O 1
ATOM 1716 N N . ASN B 1 65 ? 4.945 17.578 -6.078 1 97.19 65 ASN B N 1
ATOM 1717 C CA . ASN B 1 65 ? 4.555 18.422 -7.203 1 97.19 65 ASN B CA 1
ATOM 1718 C C . ASN B 1 65 ? 3.715 17.641 -8.219 1 97.19 65 ASN B C 1
ATOM 1720 O O . ASN B 1 65 ? 3.342 18.172 -9.258 1 97.19 65 ASN B O 1
ATOM 1724 N N . SER B 1 66 ? 3.49 16.438 -8.023 1 97.62 66 SER B N 1
ATOM 1725 C CA . SER B 1 66 ? 2.67 15.578 -8.875 1 97.62 66 SER B CA 1
ATOM 1726 C C . SER B 1 66 ? 1.85 14.594 -8.047 1 97.62 66 SER B C 1
ATOM 1728 O O . SER B 1 66 ? 1.792 14.703 -6.824 1 97.62 66 SER B O 1
ATOM 1730 N N . ALA B 1 67 ? 1.128 13.656 -8.711 1 96.62 67 ALA B N 1
ATOM 1731 C CA . ALA B 1 67 ? 0.209 12.711 -8.078 1 96.62 67 ALA B CA 1
ATOM 1732 C C . ALA B 1 67 ? 0.937 11.836 -7.059 1 96.62 67 ALA B C 1
ATOM 1734 O O . ALA B 1 67 ? 2.033 11.344 -7.328 1 96.62 67 ALA B O 1
ATOM 1735 N N . ILE B 1 68 ? 0.329 11.711 -5.883 1 97.19 68 ILE B N 1
ATOM 1736 C CA . ILE B 1 68 ? 0.815 10.75 -4.902 1 97.19 68 ILE B CA 1
ATOM 1737 C C . ILE B 1 68 ? 0.285 9.359 -5.242 1 97.19 68 ILE B C 1
ATOM 1739 O O . ILE B 1 68 ? -0.922 9.172 -5.41 1 97.19 68 ILE B O 1
ATOM 1743 N N . ARG B 1 69 ? 1.231 8.367 -5.34 1 96.38 69 ARG B N 1
ATOM 1744 C CA . ARG B 1 69 ? 0.87 7.027 -5.797 1 96.38 69 ARG B CA 1
ATOM 1745 C C . ARG B 1 69 ? 1.049 6 -4.684 1 96.38 69 ARG B C 1
ATOM 1747 O O . ARG B 1 69 ? 0.522 4.891 -4.766 1 96.38 69 ARG B O 1
ATOM 1754 N N . GLY B 1 70 ? 1.729 6.344 -3.68 1 97.81 70 GLY B N 1
ATOM 1755 C CA . GLY B 1 70 ? 1.977 5.434 -2.57 1 97.81 70 GLY B CA 1
ATOM 1756 C C . GLY B 1 70 ? 2.131 6.145 -1.239 1 97.81 70 GLY B C 1
ATOM 1757 O O . GLY B 1 70 ? 2.648 7.262 -1.183 1 97.81 70 GLY B O 1
ATOM 1758 N N . VAL B 1 71 ? 1.654 5.52 -0.199 1 98 71 VAL B N 1
ATOM 1759 C CA . VAL B 1 71 ? 1.822 5.926 1.192 1 98 71 VAL B CA 1
ATOM 1760 C C . VAL B 1 71 ? 2.156 4.707 2.051 1 98 71 VAL B C 1
ATOM 1762 O O . VAL B 1 71 ? 1.565 3.639 1.876 1 98 71 VAL B O 1
ATOM 1765 N N . ALA B 1 72 ? 3.145 4.871 2.877 1 98.12 72 ALA B N 1
ATOM 1766 C CA . ALA B 1 72 ? 3.539 3.766 3.748 1 98.12 72 ALA B CA 1
ATOM 1767 C C . ALA B 1 72 ? 3.828 4.262 5.164 1 98.12 72 ALA B C 1
ATOM 1769 O O . ALA B 1 72 ? 4.461 5.305 5.348 1 98.12 72 ALA B O 1
ATOM 1770 N N . TYR B 1 73 ? 3.271 3.543 6.133 1 97.44 73 TYR B N 1
ATOM 1771 C CA . TYR B 1 73 ? 3.529 3.795 7.543 1 97.44 73 TYR B CA 1
ATOM 1772 C C . TYR B 1 73 ? 4.234 2.607 8.188 1 97.44 73 TYR B C 1
ATOM 1774 O O . TYR B 1 73 ? 3.785 1.466 8.062 1 97.44 73 TYR B O 1
ATOM 1782 N N . HIS B 1 74 ? 5.387 2.889 8.859 1 96 74 HIS B N 1
ATOM 1783 C CA . HIS B 1 74 ? 6.156 1.801 9.453 1 96 74 HIS B CA 1
ATOM 1784 C C . HIS B 1 74 ? 5.465 1.256 10.695 1 96 74 HIS B C 1
ATOM 1786 O O . HIS B 1 74 ? 4.961 2.025 11.523 1 96 74 HIS B O 1
ATOM 1792 N N . LYS B 1 75 ? 5.484 -0.005 10.859 1 91.44 75 LYS B N 1
ATOM 1793 C CA . LYS B 1 75 ? 4.73 -0.652 11.93 1 91.44 75 LYS B CA 1
ATOM 1794 C C . LYS B 1 75 ? 5.449 -0.519 13.266 1 91.44 75 LYS B C 1
ATOM 1796 O O . LYS B 1 75 ? 4.82 -0.575 14.328 1 91.44 75 LYS B O 1
ATOM 1801 N N . ARG B 1 76 ? 6.758 -0.314 13.242 1 92.5 76 ARG B N 1
ATOM 1802 C CA . ARG B 1 76 ? 7.551 -0.344 14.469 1 92.5 76 ARG B CA 1
ATOM 1803 C C . ARG B 1 76 ? 8.164 1.022 14.75 1 92.5 76 ARG B C 1
ATOM 1805 O O . ARG B 1 76 ? 8.305 1.415 15.914 1 92.5 76 ARG B O 1
ATOM 1812 N N . TYR B 1 77 ? 8.547 1.732 13.758 1 94.19 77 TYR B N 1
ATOM 1813 C CA . TYR B 1 77 ? 9.219 3.016 13.906 1 94.19 77 TYR B CA 1
ATOM 1814 C C . TYR B 1 77 ? 8.305 4.164 13.492 1 94.19 77 TYR B C 1
ATOM 1816 O O . TYR B 1 77 ? 7.406 3.984 12.672 1 94.19 77 TYR B O 1
ATOM 1824 N N . PRO B 1 78 ? 8.492 5.363 14.125 1 95.5 78 PRO B N 1
ATOM 1825 C CA . PRO B 1 78 ? 7.648 6.504 13.75 1 95.5 78 PRO B CA 1
ATOM 1826 C C . PRO B 1 78 ? 8.039 7.109 12.406 1 95.5 78 PRO B C 1
ATOM 1828 O O . PRO B 1 78 ? 8.414 8.281 12.344 1 95.5 78 PRO B O 1
ATOM 1831 N N . LEU B 1 79 ? 7.93 6.277 11.359 1 96.75 79 LEU B N 1
ATOM 1832 C CA . LEU B 1 79 ? 8.328 6.652 10.008 1 96.75 79 LEU B CA 1
ATOM 1833 C C . LEU B 1 79 ? 7.164 6.523 9.039 1 96.75 79 LEU B C 1
ATOM 1835 O O . LEU B 1 79 ? 6.43 5.535 9.07 1 96.75 79 LEU B O 1
ATOM 1839 N N . LEU B 1 80 ? 6.996 7.512 8.328 1 97.69 80 LEU B N 1
ATOM 1840 C CA . LEU B 1 80 ? 6 7.594 7.266 1 97.69 80 LEU B CA 1
ATOM 1841 C C . LEU B 1 80 ? 6.637 8.062 5.961 1 97.69 80 LEU B C 1
ATOM 1843 O O . LEU B 1 80 ? 7.59 8.852 5.977 1 97.69 80 LEU B O 1
ATOM 1847 N N . ALA B 1 81 ? 6.109 7.551 4.832 1 98.19 81 ALA B N 1
ATOM 1848 C CA . ALA B 1 81 ? 6.652 7.992 3.551 1 98.19 81 ALA B CA 1
ATOM 1849 C C . ALA B 1 81 ? 5.555 8.109 2.498 1 98.19 81 ALA B C 1
ATOM 1851 O O . ALA B 1 81 ? 4.57 7.363 2.535 1 98.19 81 ALA B O 1
ATOM 1852 N N . THR B 1 82 ? 5.641 9.023 1.642 1 98.31 82 THR B N 1
ATOM 1853 C CA . THR B 1 82 ? 4.812 9.164 0.449 1 98.31 82 THR B CA 1
ATOM 1854 C C . THR B 1 82 ? 5.672 9.164 -0.811 1 98.31 82 THR B C 1
ATOM 1856 O O . THR B 1 82 ? 6.816 9.633 -0.789 1 98.31 82 THR B O 1
ATOM 1859 N N . VAL B 1 83 ? 5.141 8.602 -1.891 1 98 83 VAL B N 1
ATOM 1860 C CA . VAL B 1 83 ? 5.848 8.648 -3.166 1 98 83 VAL B CA 1
ATOM 1861 C C . VAL B 1 83 ? 4.945 9.25 -4.238 1 98 83 VAL B C 1
ATOM 1863 O O . VAL B 1 83 ? 3.717 9.164 -4.145 1 98 83 VAL B O 1
ATOM 1866 N N . SER B 1 84 ? 5.594 9.82 -5.23 1 98 84 SER B N 1
ATOM 1867 C CA . SER B 1 84 ? 4.859 10.625 -6.203 1 98 84 SER B CA 1
ATOM 1868 C C . SER B 1 84 ? 5.438 10.453 -7.605 1 98 84 SER B C 1
ATOM 1870 O O . SER B 1 84 ? 6.59 10.047 -7.762 1 98 84 SER B O 1
ATOM 1872 N N . ASP B 1 85 ? 4.602 10.812 -8.523 1 96.75 85 ASP B N 1
ATOM 1873 C CA . ASP B 1 85 ? 5.031 10.828 -9.922 1 96.75 85 ASP B CA 1
ATOM 1874 C C . ASP B 1 85 ? 6.066 11.93 -10.164 1 96.75 85 ASP B C 1
ATOM 1876 O O . ASP B 1 85 ? 6.703 11.961 -11.219 1 96.75 85 ASP B O 1
ATOM 1880 N N . ASP B 1 86 ? 6.344 12.797 -9.227 1 97.12 86 ASP B N 1
ATOM 1881 C CA . ASP B 1 86 ? 7.355 13.836 -9.398 1 97.12 86 ASP B CA 1
ATOM 1882 C C . ASP B 1 86 ? 8.766 13.266 -9.219 1 97.12 86 ASP B C 1
ATOM 1884 O O . ASP B 1 86 ? 9.75 14 -9.312 1 97.12 86 ASP B O 1
ATOM 1888 N N . GLY B 1 87 ? 8.836 12.016 -8.891 1 95.38 87 GLY B N 1
ATOM 1889 C CA . GLY B 1 87 ? 10.117 11.32 -8.82 1 95.38 87 GLY B CA 1
ATOM 1890 C C . GLY B 1 87 ? 10.734 11.344 -7.434 1 95.38 87 GLY B C 1
ATOM 1891 O O . GLY B 1 87 ? 11.883 10.945 -7.254 1 95.38 87 GLY B O 1
ATOM 1892 N N . THR B 1 88 ? 9.953 11.734 -6.469 1 95.94 88 THR B N 1
ATOM 1893 C CA . THR B 1 88 ? 10.531 11.844 -5.133 1 95.94 88 THR B CA 1
ATOM 1894 C C . THR B 1 88 ? 9.727 11.023 -4.129 1 95.94 88 THR B C 1
ATOM 1896 O O . THR B 1 88 ? 8.531 10.781 -4.328 1 95.94 88 THR B O 1
ATOM 1899 N N . ALA B 1 89 ? 10.438 10.547 -3.162 1 96.88 89 ALA B N 1
ATOM 1900 C CA . ALA B 1 89 ? 9.844 10.023 -1.934 1 96.88 89 ALA B CA 1
ATOM 1901 C C . ALA B 1 89 ? 10.078 10.984 -0.767 1 96.88 89 ALA B C 1
ATOM 1903 O O . ALA B 1 89 ? 11.203 11.43 -0.538 1 96.88 89 ALA B O 1
ATOM 1904 N N . MET B 1 90 ? 8.992 11.359 -0.122 1 97.38 90 MET B N 1
ATOM 1905 C CA . MET B 1 90 ? 9.109 12.18 1.077 1 97.38 90 MET B CA 1
ATOM 1906 C C . MET B 1 90 ? 8.992 11.336 2.338 1 97.38 90 MET B C 1
ATOM 1908 O O . MET B 1 90 ? 8.008 10.617 2.52 1 97.38 90 MET B O 1
ATOM 1912 N N . VAL B 1 91 ? 10.023 11.406 3.164 1 97.19 91 VAL B N 1
ATOM 1913 C CA . VAL B 1 91 ? 10.031 10.688 4.43 1 97.19 91 VAL B CA 1
ATOM 1914 C C . VAL B 1 91 ? 9.664 11.633 5.57 1 97.19 91 VAL B C 1
ATOM 1916 O O . VAL B 1 91 ? 10.188 12.75 5.652 1 97.19 91 VAL B O 1
ATOM 1919 N N . TYR B 1 92 ? 8.781 11.156 6.445 1 97.44 92 TYR B N 1
ATOM 1920 C CA . TYR B 1 92 ? 8.352 11.914 7.613 1 97.44 92 TYR B CA 1
ATOM 1921 C C . TYR B 1 92 ? 8.688 11.172 8.898 1 97.44 92 TYR B C 1
ATOM 1923 O O . TYR B 1 92 ? 8.609 9.938 8.945 1 97.44 92 TYR B O 1
ATOM 1931 N N . TYR B 1 93 ? 9.102 11.977 9.898 1 96.38 93 TYR B N 1
ATOM 1932 C CA . TYR B 1 93 ? 8.883 11.5 11.258 1 96.38 93 TYR B CA 1
ATOM 1933 C C . TYR B 1 93 ? 7.414 11.625 11.648 1 96.38 93 TYR B C 1
ATOM 1935 O O . TYR B 1 93 ? 6.84 12.711 11.586 1 96.38 93 TYR B O 1
ATOM 1943 N N . ALA B 1 94 ? 6.719 10.586 11.906 1 96.56 94 ALA B N 1
ATOM 1944 C CA . ALA B 1 94 ? 5.301 10.578 12.266 1 96.56 94 ALA B CA 1
ATOM 1945 C C . ALA B 1 94 ? 5.055 9.719 13.5 1 96.56 94 ALA B C 1
ATOM 1947 O O . ALA B 1 94 ? 5.156 8.492 13.438 1 96.56 94 ALA B O 1
ATOM 1948 N N . ARG B 1 95 ? 4.668 10.312 14.539 1 95.25 95 ARG B N 1
ATOM 1949 C CA . ARG B 1 95 ? 4.43 9.602 15.789 1 95.25 95 ARG B CA 1
ATOM 1950 C C . ARG B 1 95 ? 2.998 9.805 16.266 1 95.25 95 ARG B C 1
ATOM 1952 O O . ARG B 1 95 ? 2.525 10.938 16.375 1 95.25 95 ARG B O 1
ATOM 1959 N N . ILE B 1 96 ? 2.355 8.711 16.438 1 93.06 96 ILE B N 1
ATOM 1960 C CA . ILE B 1 96 ? 1.012 8.703 17 1 93.06 96 ILE B CA 1
ATOM 1961 C C . ILE B 1 96 ? 1.089 8.477 18.516 1 93.06 96 ILE B C 1
ATOM 1963 O O . ILE B 1 96 ? 1.671 7.492 18.969 1 93.06 96 ILE B O 1
ATOM 1967 N N . HIS B 1 97 ? 0.627 9.391 19.297 1 88.12 97 HIS B N 1
ATOM 1968 C CA . HIS B 1 97 ? 0.654 9.242 20.734 1 88.12 97 HIS B CA 1
ATOM 1969 C C . HIS B 1 97 ? -0.661 8.664 21.266 1 88.12 97 HIS B C 1
ATOM 1971 O O . HIS B 1 97 ? -1.738 9.102 20.844 1 88.12 97 HIS B O 1
ATOM 1977 N N . ILE B 1 98 ? -0.56 7.68 22.047 1 77.25 98 ILE B N 1
ATOM 1978 C CA . ILE B 1 98 ? -1.72 7.016 22.641 1 77.25 98 ILE B CA 1
ATOM 1979 C C . ILE B 1 98 ? -2.311 7.887 23.75 1 77.25 98 ILE B C 1
ATOM 1981 O O . ILE B 1 98 ? -3.523 7.891 23.953 1 77.25 98 ILE B O 1
ATOM 1985 N N . ASP B 1 99 ? -1.352 8.578 24.359 1 76 99 ASP B N 1
ATOM 1986 C CA . ASP B 1 99 ? -1.779 9.453 25.453 1 76 99 ASP B CA 1
ATOM 1987 C C . ASP B 1 99 ? -2.551 10.656 24.922 1 76 99 ASP B C 1
ATOM 1989 O O . ASP B 1 99 ? -2.033 11.422 24.094 1 76 99 ASP B O 1
ATOM 1993 N N . SER B 1 100 ? -3.686 10.75 25.375 1 71.88 100 SER B N 1
ATOM 1994 C CA . SER B 1 100 ? -4.594 11.789 24.922 1 71.88 100 SER B CA 1
ATOM 1995 C C . SER B 1 100 ? -4.039 13.18 25.219 1 71.88 100 SER B C 1
ATOM 1997 O O . SER B 1 100 ? -4.484 14.172 24.641 1 71.88 100 SER B O 1
ATOM 1999 N N . PHE B 1 101 ? -3.09 13.164 25.984 1 75.5 101 PHE B N 1
ATOM 2000 C CA . PHE B 1 101 ? -2.572 14.469 26.375 1 75.5 101 PHE B CA 1
ATOM 2001 C C . PHE B 1 101 ? -1.436 14.898 25.469 1 75.5 101 PHE B C 1
ATOM 2003 O O . PHE B 1 101 ? -0.968 16.031 25.531 1 75.5 101 PHE B O 1
ATOM 2010 N N . LYS B 1 102 ? -0.994 14.07 24.734 1 82.06 102 LYS B N 1
ATOM 2011 C CA . LYS B 1 102 ? 0.066 14.422 23.797 1 82.06 102 LYS B CA 1
ATOM 2012 C C . LYS B 1 102 ? -0.451 14.438 22.359 1 82.06 102 LYS B C 1
ATOM 2014 O O . LYS B 1 102 ? -1.229 13.562 21.969 1 82.06 102 LYS B O 1
ATOM 2019 N N . ASP B 1 103 ? -0.094 15.398 21.641 1 86 103 ASP B N 1
ATOM 2020 C CA . ASP B 1 103 ? -0.522 15.516 20.25 1 86 103 ASP B CA 1
ATOM 2021 C C . ASP B 1 103 ? 0.337 14.648 19.328 1 86 103 ASP B C 1
ATOM 2023 O O . ASP B 1 103 ? 1.506 14.398 19.625 1 86 103 ASP B O 1
ATOM 2027 N N . ASN B 1 104 ? -0.275 14.172 18.281 1 91.06 104 ASN B N 1
ATOM 2028 C CA . ASN B 1 104 ? 0.479 13.531 17.219 1 91.06 104 ASN B CA 1
ATOM 2029 C C . ASN B 1 104 ? 1.556 14.453 16.656 1 91.06 104 ASN B C 1
ATOM 2031 O O . ASN B 1 104 ? 1.441 15.68 16.75 1 91.06 104 ASN B O 1
ATOM 2035 N N . GLU B 1 105 ? 2.627 13.836 16.266 1 94.81 105 GLU B N 1
ATOM 2036 C CA . GLU B 1 105 ? 3.73 14.594 15.672 1 94.81 105 GLU B CA 1
ATOM 2037 C C . GLU B 1 105 ? 4.016 14.125 14.25 1 94.81 105 GLU B C 1
ATOM 2039 O O . GLU B 1 105 ? 4.047 12.922 13.977 1 94.81 105 GLU B O 1
ATOM 2044 N N . ILE B 1 106 ? 4.184 15.156 13.336 1 96.19 106 ILE B N 1
ATOM 2045 C CA . ILE B 1 106 ? 4.637 14.805 11.992 1 96.19 106 ILE B CA 1
ATOM 2046 C C . ILE B 1 106 ? 5.492 15.938 11.43 1 96.19 106 ILE B C 1
ATOM 2048 O O . ILE B 1 106 ? 5.094 17.094 11.461 1 96.19 106 ILE B O 1
ATOM 2052 N N . TYR B 1 107 ? 6.656 15.641 10.953 1 95.62 107 TYR B N 1
ATOM 2053 C CA . TYR B 1 107 ? 7.484 16.609 10.25 1 95.62 107 TYR B CA 1
ATOM 2054 C C . TYR B 1 107 ? 8.312 15.945 9.164 1 95.62 107 TYR B C 1
ATOM 2056 O O . TYR B 1 107 ? 8.766 14.812 9.32 1 95.62 107 TYR B O 1
ATOM 2064 N N . PRO B 1 108 ? 8.43 16.625 8.055 1 95.31 108 PRO B N 1
ATOM 2065 C CA . PRO B 1 108 ? 9.281 16.078 6.988 1 95.31 108 PRO B CA 1
ATOM 2066 C C . PRO B 1 108 ? 10.734 15.914 7.418 1 95.31 108 PRO B C 1
ATOM 2068 O O . PRO B 1 108 ? 11.273 16.781 8.125 1 95.31 108 PRO B O 1
ATOM 2071 N N . VAL B 1 109 ? 11.328 14.812 7.051 1 95.12 109 VAL B N 1
ATOM 2072 C CA . VAL B 1 109 ? 12.68 14.516 7.496 1 95.12 109 VAL B CA 1
ATOM 2073 C C . VAL B 1 109 ? 13.625 14.484 6.297 1 95.12 109 VAL B C 1
ATOM 2075 O O . VAL B 1 109 ? 14.758 14.961 6.379 1 95.12 109 VAL B O 1
ATOM 2078 N N . LYS B 1 110 ? 13.242 13.875 5.234 1 93.88 110 LYS B N 1
ATOM 2079 C CA . LYS B 1 110 ? 14.156 13.656 4.117 1 93.88 110 LYS B CA 1
ATOM 2080 C C . LYS B 1 110 ? 13.391 13.477 2.809 1 93.88 110 LYS B C 1
ATOM 2082 O O . LYS B 1 110 ? 12.312 12.875 2.791 1 93.88 110 LYS B O 1
ATOM 2087 N N . ARG B 1 111 ? 13.891 14.031 1.758 1 95.62 111 ARG B N 1
ATOM 2088 C CA . ARG B 1 111 ? 13.406 13.773 0.405 1 95.62 111 ARG B CA 1
ATOM 2089 C C . ARG B 1 111 ? 14.359 12.867 -0.359 1 95.62 111 ARG B C 1
ATOM 2091 O O . ARG B 1 111 ? 15.57 13.125 -0.401 1 95.62 111 ARG B O 1
ATOM 2098 N N . LEU B 1 112 ? 13.859 11.828 -0.924 1 91.88 112 LEU B N 1
ATOM 2099 C CA . LEU B 1 112 ? 14.68 10.844 -1.621 1 91.88 112 LEU B CA 1
ATOM 2100 C C . LEU B 1 112 ? 14.352 10.82 -3.109 1 91.88 112 LEU B C 1
ATOM 2102 O O . LEU B 1 112 ? 13.219 11.117 -3.506 1 91.88 112 LEU B O 1
ATOM 2106 N N . ARG B 1 113 ? 15.375 10.43 -3.859 1 91.19 113 ARG B N 1
ATOM 2107 C CA . ARG B 1 113 ? 15.25 10.203 -5.297 1 91.19 113 ARG B CA 1
ATOM 2108 C C . ARG B 1 113 ? 15.883 8.875 -5.695 1 91.19 113 ARG B C 1
ATOM 2110 O O . ARG B 1 113 ? 16.891 8.453 -5.117 1 91.19 113 ARG B O 1
ATOM 2117 N N . GLY B 1 114 ? 15.188 8.164 -6.672 1 85.94 114 GLY B N 1
ATOM 2118 C CA . GLY B 1 114 ? 15.781 6.887 -7.039 1 85.94 114 GLY B CA 1
ATOM 2119 C C . GLY B 1 114 ? 15.172 6.293 -8.297 1 85.94 114 GLY B C 1
ATOM 2120 O O . GLY B 1 114 ? 15.508 5.168 -8.68 1 85.94 114 GLY B O 1
ATOM 2121 N N . HIS B 1 115 ? 14.297 6.957 -8.844 1 89.38 115 HIS B N 1
ATOM 2122 C CA . HIS B 1 115 ? 13.633 6.438 -10.031 1 89.38 115 HIS B CA 1
ATOM 2123 C C . HIS B 1 115 ? 13.633 7.465 -11.164 1 89.38 115 HIS B C 1
ATOM 2125 O O . HIS B 1 115 ? 13.688 8.672 -10.906 1 89.38 115 HIS B O 1
ATOM 2131 N N . THR B 1 116 ? 13.57 7.008 -12.336 1 89.5 116 THR B N 1
ATOM 2132 C CA . THR B 1 116 ? 13.469 7.883 -13.5 1 89.5 116 THR B CA 1
ATOM 2133 C C . THR B 1 116 ? 12.031 7.957 -14 1 89.5 116 THR B C 1
ATOM 2135 O O . THR B 1 116 ? 11.234 7.055 -13.742 1 89.5 116 THR B O 1
ATOM 2138 N N . MET B 1 117 ? 11.75 9.062 -14.695 1 91.56 117 MET B N 1
ATOM 2139 C CA . MET B 1 117 ? 10.406 9.266 -15.234 1 91.56 117 MET B CA 1
ATOM 2140 C C . MET B 1 117 ? 10.195 8.445 -16.5 1 91.56 117 MET B C 1
ATOM 2142 O O . MET B 1 117 ? 11.086 8.352 -17.344 1 91.56 117 MET B O 1
ATOM 2146 N N . VAL B 1 118 ? 9.125 7.719 -16.547 1 89.38 118 VAL B N 1
ATOM 2147 C CA . VAL B 1 118 ? 8.695 6.973 -17.719 1 89.38 118 VAL B CA 1
ATOM 2148 C C . VAL B 1 118 ? 7.234 7.289 -18.031 1 89.38 118 VAL B C 1
ATOM 2150 O O . VAL B 1 118 ? 6.34 6.941 -17.25 1 89.38 118 VAL B O 1
ATOM 2153 N N . ASP B 1 119 ? 6.922 7.891 -19.203 1 88.88 119 ASP B N 1
ATOM 2154 C CA . ASP B 1 119 ? 5.574 8.211 -19.656 1 88.88 119 ASP B CA 1
ATOM 2155 C C . ASP B 1 119 ? 4.805 8.992 -18.609 1 88.88 119 ASP B C 1
ATOM 2157 O O . ASP B 1 119 ? 3.66 8.664 -18.281 1 88.88 119 ASP B O 1
ATOM 2161 N N . GLY B 1 120 ? 5.426 9.961 -17.938 1 90 120 GLY B N 1
ATOM 2162 C CA . GLY B 1 120 ? 4.766 10.836 -16.969 1 90 120 GLY B CA 1
ATOM 2163 C C . GLY B 1 120 ? 4.594 10.203 -15.609 1 90 120 GLY B C 1
ATOM 2164 O O . GLY B 1 120 ? 3.998 10.805 -14.711 1 90 120 GLY B O 1
ATOM 2165 N N . LEU B 1 121 ? 5.105 8.992 -15.492 1 91.62 121 LEU B N 1
ATOM 2166 C CA . LEU B 1 121 ? 5.043 8.273 -14.219 1 91.62 121 LEU B CA 1
ATOM 2167 C C . LEU B 1 121 ? 6.438 8.078 -13.641 1 91.62 121 LEU B C 1
ATOM 2169 O O . LEU B 1 121 ? 7.43 8.109 -14.367 1 91.62 121 LEU B O 1
ATOM 2173 N N . SER B 1 122 ? 6.609 8 -12.398 1 94.5 122 SER B N 1
ATOM 2174 C CA . SER B 1 122 ? 7.918 7.785 -11.781 1 94.5 122 SER B CA 1
ATOM 2175 C C . SER B 1 122 ? 7.832 6.793 -10.633 1 94.5 122 SER B C 1
ATOM 2177 O O . SER B 1 122 ? 7.801 5.582 -10.852 1 94.5 122 SER B O 1
ATOM 2179 N N . MET B 1 123 ? 7.504 7.238 -9.43 1 94.44 123 MET B N 1
ATOM 2180 C CA . MET B 1 123 ? 7.34 6.309 -8.32 1 94.44 123 MET B CA 1
ATOM 2181 C C . MET B 1 123 ? 5.879 5.883 -8.18 1 94.44 123 MET B C 1
ATOM 2183 O O . MET B 1 123 ? 4.996 6.723 -8.016 1 94.44 123 MET B O 1
ATOM 2187 N N . LEU B 1 124 ? 5.676 4.531 -8.172 1 94.75 124 LEU B N 1
ATOM 2188 C CA . LEU B 1 124 ? 4.316 4.012 -8.281 1 94.75 124 LEU B CA 1
ATOM 2189 C C . LEU B 1 124 ? 3.846 3.43 -6.953 1 94.75 124 LEU B C 1
ATOM 2191 O O . LEU B 1 124 ? 2.643 3.287 -6.727 1 94.75 124 LEU B O 1
ATOM 2195 N N . ASP B 1 125 ? 4.777 3.014 -6.121 1 96.38 125 ASP B N 1
ATOM 2196 C CA . ASP B 1 125 ? 4.414 2.428 -4.836 1 96.38 125 ASP B CA 1
ATOM 2197 C C . ASP B 1 125 ? 5.594 2.451 -3.869 1 96.38 125 ASP B C 1
ATOM 2199 O O . ASP B 1 125 ? 6.734 2.693 -4.277 1 96.38 125 ASP B O 1
ATOM 2203 N N . THR B 1 126 ? 5.273 2.254 -2.621 1 96.31 126 THR B N 1
ATOM 2204 C CA . THR B 1 126 ? 6.312 2.225 -1.595 1 96.31 126 THR B CA 1
ATOM 2205 C C . THR B 1 126 ? 5.855 1.41 -0.388 1 96.31 126 THR B C 1
ATOM 2207 O O . THR B 1 126 ? 4.66 1.355 -0.084 1 96.31 126 THR B O 1
ATOM 2210 N N . VAL B 1 127 ? 6.797 0.777 0.262 1 95.44 127 VAL B N 1
ATOM 2211 C CA . VAL B 1 127 ? 6.555 0.038 1.497 1 95.44 127 VAL B CA 1
ATOM 2212 C C . VAL B 1 127 ? 7.781 0.138 2.406 1 95.44 127 VAL B C 1
ATOM 2214 O O . VAL B 1 127 ? 8.891 0.385 1.934 1 95.44 127 VAL B O 1
ATOM 2217 N N . TRP B 1 128 ? 7.531 -0 3.707 1 93.5 128 TRP B N 1
ATOM 2218 C CA . TRP B 1 128 ? 8.641 -0.155 4.648 1 93.5 128 TRP B CA 1
ATOM 2219 C C . TRP B 1 128 ? 8.953 -1.628 4.875 1 93.5 128 TRP B C 1
ATOM 2221 O O . TRP B 1 128 ? 8.047 -2.459 4.961 1 93.5 128 TRP B O 1
ATOM 2231 N N . HIS B 1 129 ? 10.25 -1.811 4.992 1 88.56 129 HIS B N 1
ATOM 2232 C CA . HIS B 1 129 ? 10.594 -3.119 5.535 1 88.56 129 HIS B CA 1
ATOM 2233 C C . HIS B 1 129 ? 9.898 -3.357 6.875 1 88.56 129 HIS B C 1
ATOM 2235 O O . HIS B 1 129 ? 9.828 -2.453 7.711 1 88.56 129 HIS B O 1
ATOM 2241 N N . PRO B 1 130 ? 9.438 -4.566 7.078 1 89.25 130 PRO B N 1
ATOM 2242 C CA . P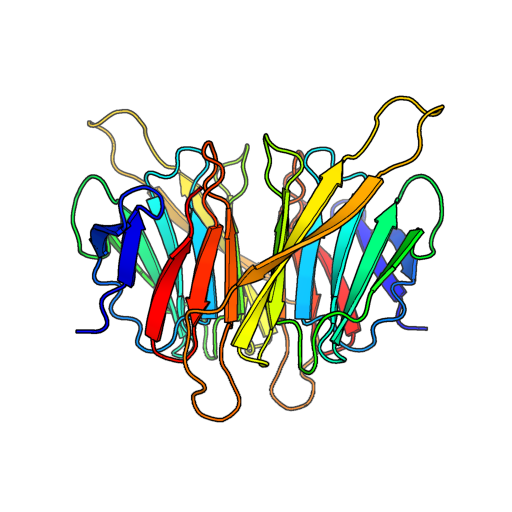RO B 1 130 ? 8.586 -4.77 8.25 1 89.25 130 PRO B CA 1
ATOM 2243 C C . PRO B 1 130 ? 9.336 -4.555 9.57 1 89.25 130 PRO B C 1
ATOM 2245 O O . PRO B 1 130 ? 8.727 -4.168 10.57 1 89.25 130 PRO B O 1
ATOM 2248 N N . THR B 1 131 ? 10.633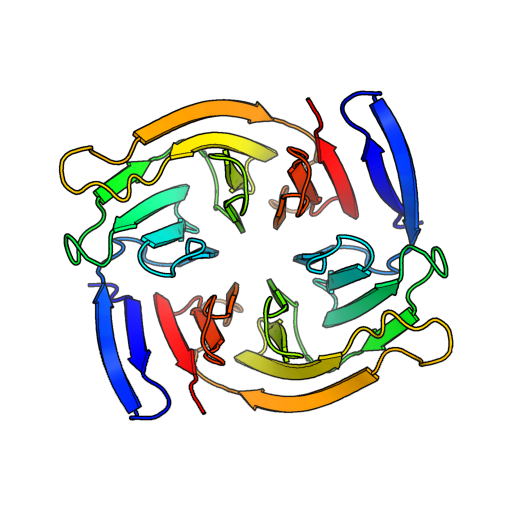 -4.789 9.586 1 87.69 131 THR B N 1
ATOM 2249 C CA . THR B 1 131 ? 11.32 -4.758 10.875 1 87.69 131 THR B CA 1
ATOM 2250 C C . THR B 1 131 ? 12.461 -3.742 10.852 1 87.69 131 THR B C 1
ATOM 2252 O O . THR B 1 131 ? 12.969 -3.352 11.906 1 87.69 131 THR B O 1
ATOM 2255 N N . GLN B 1 132 ? 12.898 -3.352 9.695 1 85.25 132 GLN B N 1
ATOM 2256 C CA . GLN B 1 132 ? 14.016 -2.42 9.57 1 85.25 132 GLN B CA 1
ATOM 2257 C C . GLN B 1 132 ? 13.555 -1.077 9.016 1 85.25 132 GLN B C 1
ATOM 2259 O O . GLN B 1 132 ? 12.523 -1.001 8.336 1 85.25 132 GLN B O 1
ATOM 2264 N N . PRO B 1 133 ? 14.281 0.006 9.398 1 89.31 133 PRO B N 1
ATOM 2265 C CA . PRO B 1 133 ? 13.922 1.314 8.852 1 89.31 133 PRO B CA 1
ATOM 2266 C C . PRO B 1 133 ? 14.422 1.511 7.418 1 89.31 133 PRO B C 1
ATOM 2268 O O . PRO B 1 133 ? 15.102 2.502 7.129 1 89.31 133 PRO B O 1
ATOM 2271 N N . TRP B 1 134 ? 14.094 0.567 6.508 1 89.12 134 TRP B N 1
ATOM 2272 C CA . TRP B 1 134 ? 14.398 0.606 5.082 1 89.12 134 TRP B CA 1
ATOM 2273 C C . TRP B 1 134 ? 13.148 0.91 4.262 1 89.12 134 TRP B C 1
ATOM 2275 O O . TRP B 1 134 ? 12.125 0.244 4.418 1 89.12 134 TRP B O 1
ATOM 2285 N N . LEU B 1 135 ? 13.32 1.94 3.445 1 92.31 135 LEU B N 1
ATOM 2286 C CA . LEU B 1 135 ? 12.219 2.266 2.543 1 92.31 135 LEU B CA 1
ATOM 2287 C C . LEU B 1 135 ? 12.438 1.627 1.174 1 92.31 135 LEU B C 1
ATOM 2289 O O . LEU B 1 135 ? 13.516 1.737 0.597 1 92.31 135 LEU B O 1
ATOM 2293 N N . ILE B 1 136 ? 11.445 0.891 0.717 1 90.25 136 ILE B N 1
ATOM 2294 C CA . ILE B 1 136 ? 11.484 0.267 -0.602 1 90.25 136 ILE B CA 1
ATOM 2295 C C . ILE B 1 136 ? 10.5 0.964 -1.531 1 90.25 136 ILE B C 1
ATOM 2297 O O . ILE B 1 136 ? 9.344 1.184 -1.165 1 90.25 136 ILE B O 1
ATOM 2301 N N . THR B 1 137 ? 10.961 1.377 -2.689 1 92.38 137 THR B N 1
ATOM 2302 C CA . THR B 1 137 ? 10.094 2.043 -3.658 1 92.38 137 THR B CA 1
ATOM 2303 C C . THR B 1 137 ? 10.102 1.3 -4.992 1 92.38 137 THR B C 1
ATOM 2305 O O . THR B 1 137 ? 11.102 0.684 -5.359 1 92.38 137 THR B O 1
ATOM 2308 N N . ALA B 1 138 ? 8.969 1.295 -5.613 1 91.31 138 ALA B N 1
ATOM 2309 C CA . ALA B 1 138 ? 8.812 0.745 -6.957 1 91.31 138 ALA B CA 1
ATOM 2310 C C . ALA B 1 138 ? 8.531 1.85 -7.973 1 91.31 138 ALA B C 1
ATOM 2312 O O . ALA B 1 138 ? 7.734 2.754 -7.711 1 91.31 138 ALA B O 1
ATOM 2313 N N . GLY B 1 139 ? 9.195 1.731 -9.133 1 87.94 139 GLY B N 1
ATOM 2314 C CA . GLY B 1 139 ? 9.07 2.801 -10.109 1 87.94 139 GLY B CA 1
ATOM 2315 C C . GLY B 1 139 ? 8.547 2.328 -11.445 1 87.94 139 GLY B C 1
ATOM 2316 O O . GLY B 1 139 ? 8.578 1.132 -11.75 1 87.94 139 GLY B O 1
ATOM 2317 N N . ALA B 1 140 ? 8.094 3.305 -12.219 1 88.5 140 ALA B N 1
ATOM 2318 C CA . ALA B 1 140 ? 7.641 3.068 -13.586 1 88.5 140 ALA B CA 1
ATOM 2319 C C . ALA B 1 140 ? 8.805 2.672 -14.492 1 88.5 140 ALA B C 1
ATOM 2321 O O . ALA B 1 140 ? 8.602 2.137 -15.578 1 88.5 140 ALA B O 1
ATOM 2322 N N . ASP B 1 141 ? 10 2.93 -14.031 1 82.5 141 ASP B N 1
ATOM 2323 C CA . ASP B 1 141 ? 11.195 2.6 -14.805 1 82.5 141 ASP B CA 1
ATOM 2324 C C . ASP B 1 141 ? 11.547 1.119 -14.664 1 82.5 141 ASP B C 1
ATOM 2326 O O . ASP B 1 141 ? 12.57 0.667 -15.188 1 82.5 141 ASP B O 1
ATOM 2330 N N . GLY B 1 142 ? 10.711 0.432 -13.898 1 78.62 142 GLY B N 1
ATOM 2331 C CA . GLY B 1 142 ? 10.891 -1.006 -13.781 1 78.62 142 GLY B CA 1
ATOM 2332 C C . GLY B 1 142 ? 11.867 -1.395 -12.688 1 78.62 142 GLY B C 1
ATOM 2333 O O . GLY B 1 142 ? 12.25 -2.562 -12.578 1 78.62 142 GLY B O 1
ATOM 2334 N N . THR B 1 143 ? 12.227 -0.417 -11.867 1 80.62 143 THR B N 1
ATOM 2335 C CA . THR B 1 143 ? 13.211 -0.701 -10.828 1 80.62 143 THR B CA 1
ATOM 2336 C C . THR B 1 143 ? 12.57 -0.654 -9.445 1 80.62 143 THR B C 1
ATOM 2338 O O . THR B 1 143 ? 11.531 -0.007 -9.258 1 80.62 143 THR B O 1
ATOM 2341 N N . ILE B 1 144 ? 13.07 -1.454 -8.539 1 84.69 144 ILE B N 1
ATOM 2342 C CA . ILE B 1 144 ? 12.805 -1.354 -7.109 1 84.69 144 ILE B CA 1
ATOM 2343 C C . ILE B 1 144 ? 14.023 -0.773 -6.398 1 84.69 144 ILE B C 1
ATOM 2345 O O . ILE B 1 144 ? 15.148 -1.229 -6.613 1 84.69 144 ILE B O 1
ATOM 2349 N N . ALA B 1 145 ? 13.805 0.309 -5.684 1 84.75 145 ALA B N 1
ATOM 2350 C CA . ALA B 1 145 ? 14.891 0.957 -4.949 1 84.75 145 ALA B CA 1
ATOM 2351 C C . ALA B 1 145 ? 14.742 0.738 -3.445 1 84.75 145 ALA B C 1
ATOM 2353 O O . ALA B 1 145 ? 13.633 0.809 -2.908 1 84.75 145 ALA B O 1
ATOM 2354 N N . LEU B 1 146 ? 15.781 0.402 -2.797 1 85.38 146 LEU B N 1
ATOM 2355 C CA . LEU B 1 146 ? 15.82 0.271 -1.346 1 85.38 146 LEU B CA 1
ATOM 2356 C C . LEU B 1 146 ? 16.672 1.373 -0.724 1 85.38 146 LEU B C 1
ATOM 2358 O O . LEU B 1 146 ? 17.844 1.535 -1.081 1 85.38 146 LEU B O 1
ATOM 2362 N N . PHE B 1 147 ? 16.062 2.125 0.129 1 84.31 147 PHE B N 1
ATOM 2363 C CA . PHE B 1 147 ? 16.75 3.186 0.855 1 84.31 147 PHE B CA 1
ATOM 2364 C C . PHE B 1 147 ? 16.953 2.797 2.314 1 84.31 147 PHE B C 1
ATOM 2366 O O . PHE B 1 147 ? 16 2.506 3.027 1 84.31 147 PHE B O 1
ATOM 2373 N N . SER B 1 148 ? 18.203 2.666 2.793 1 79.38 148 SER B N 1
ATOM 2374 C CA . SER B 1 148 ? 18.531 2.312 4.172 1 79.38 148 SER B CA 1
ATOM 2375 C C . SER B 1 148 ? 19.359 3.402 4.84 1 79.38 148 SER B C 1
ATOM 2377 O O . SER B 1 148 ? 19.891 4.285 4.168 1 79.38 148 SER B O 1
ATOM 2379 N N . TYR B 1 149 ? 19.094 3.533 6.242 1 68.19 149 TYR B N 1
ATOM 2380 C CA . TYR B 1 149 ? 19.953 4.438 7.008 1 68.19 149 TYR B CA 1
ATOM 2381 C C . TYR B 1 149 ? 21.125 3.686 7.629 1 68.19 149 TYR B C 1
ATOM 2383 O O . TYR B 1 149 ? 20.984 2.52 8.008 1 68.19 149 TYR B O 1
#

Sequence (298 aa):
MLNCRVYDLGRCQLVKKCITGIKHIGAMIPDVQGENLFVGGLDRKFVWLDLQLSNKPWKNFKHHNSAIRGVAYHKRYPLLATVSDDGTAMVYYARIHIDSFKDNEIYPVKRLRGHTMVDGLSMLDTVWHPTQPWLITAGADGTIALFSYMLNCRVYDLGRCQLVKKCITGIKHIGAMIPDVQGENLFVGGLDRKFVWLDLQLSNKPWKNFKHHNSAIRGVAYHKRYPLLATVSDDGTAMVYYARIHIDSFKDNEIYPVKRLRGHTMVDGLSMLDTVWHPTQPWLITAGADGTIALFSY

Nearest PDB structures (foldseek):
  8fky-assembly1_SS  TM=9.672E-01  e=1.250E-15  Homo sapiens
  8v87-assembly1_m  TM=9.597E-01  e=1.319E-15  Saccharomyces cerevisiae BY4741
  8eug-assembly1_m  TM=9.670E-01  e=1.184E-15  Schizosaccharomyces pombe
  8eui-assembly1_m  TM=9.627E-01  e=1.925E-15  Schizosaccharomyces pombe
  8esr-assembly1_m  TM=9.613E-01  e=1.637E-15  Schizosaccharomyces pombe

Solvent-accessible surface area (backbone atoms only — not comparable to full-atom values): 14684 Å² total; per-residue (Å²): 128,43,40,32,39,33,30,37,30,63,71,69,33,75,60,48,70,32,41,68,83,41,63,32,40,21,17,49,39,58,43,81,83,54,51,32,40,38,39,24,9,49,83,18,39,34,33,37,30,38,66,82,79,41,50,45,55,72,45,77,44,70,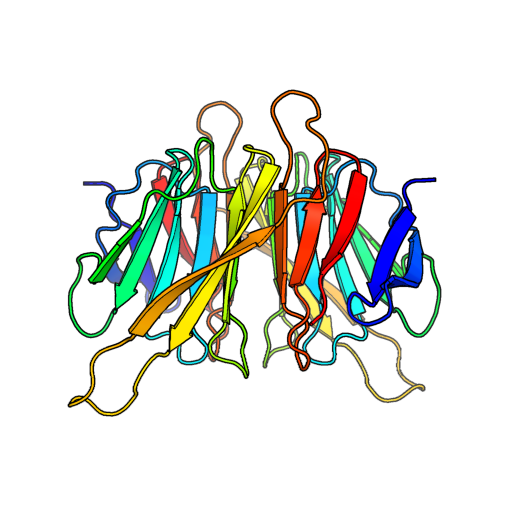90,49,88,27,32,20,34,16,40,28,69,41,83,79,49,52,38,30,37,38,25,13,34,67,29,38,33,44,32,25,42,37,40,82,51,84,50,84,86,45,74,67,43,75,46,83,71,48,79,42,73,80,49,49,79,39,96,83,29,6,27,30,23,40,37,54,44,54,88,48,88,28,42,34,36,29,11,44,65,23,40,33,41,33,45,36,110,128,45,41,31,39,33,30,37,30,64,71,70,33,75,60,47,69,30,41,68,84,40,62,34,39,20,18,49,39,59,43,80,83,53,52,33,41,40,38,24,10,50,84,18,40,36,32,38,30,37,66,82,79,42,51,44,54,72,45,78,45,70,90,49,89,29,32,20,33,17,40,29,70,39,82,80,49,53,38,31,36,38,25,13,32,65,28,39,34,44,32,26,42,36,41,83,51,84,51,85,85,45,73,67,44,74,47,83,70,48,79,43,75,78,48,47,78,39,96,83,30,5,28,28,23,41,36,52,42,53,86,48,86,29,43,34,36,28,12,43,63,24,40,33,40,32,47,36,110

pLDDT: mean 85.76, std 15.23, range [31.59, 98.31]

Organism: NCBI:txid53326

Secondary structure (DSSP, 8-state):
--EEEEEETTTTEEEEEEE---SSEEEEEE-TTSSEEEEEETTS-EEEEETTT-SS-SEEE---SS-EEEEEE-SSSSEEEEEETTSEEEEEEEE--SSTTS--EEEEEEEEE----BTTB-EEEEEE-SSSS-EEEEETTS-EEEE--/--EEEEEETTTTEEEEEEE---SSEEEEEE-TTSSEEEEEETTS-EEEEETTT-SS-SEEE---SS-EEEEEE-SSSSEEEEEETTSEEEEEEEE--SSTTS--EEEEEEEEE----BTTB-EEEEEE-SSSS-EEEEETTS-EEEE--

Radius of gyration: 17.66 Å; Cα contacts (8 Å, |Δi|>4): 937; chains: 2; bounding box: 49×48×46 Å

Foldseek 3Di:
DQWPFDAPVVVRHRDDTADEVANAWQEKDAAPVNQKMWTFHQCQKIFIDRNVPDSYTPDIDRPDDGGWNEWEQARPAQWIWIDGQNQKIWIWRWDDDPDPVDDTDIDTDDIDGDWDHDPSGFWRYWYADRPFRWIWTDTPRGDIDIDHD/DQWPFDAPVVVRHRDDTADEVANAWQEKDAAPVNQKIWTFHQCQKIFIDRNVPDSYTPDIDRPDDGGWNEWEQARPAQWIWIDGQSQKIWIWRWDDDPDPVDDTDIDTDDIDGDWDHDPSGFWRYWYADRPFRWIWTDTPRGDIDIDHD

InterPro domains:
  IPR001680 WD40 repeat [PF00400] (56-92)
  IPR001680 WD40 repeat [PF00400] (108-147)
  IPR001680 WD40 repeat [SM00320] (54-93)
  IPR001680 WD40 repeat [SM00320] (105-148)
  IPR015943 WD40/YVTN repeat-like-containing domain superfamily [G3DSA:2.130.10.10] (2-148)
  IPR028598 WD repeat BOP1/Erb1 [PTHR17605] (3-148)
  IPR036322 WD40-repeat-containing domain superfamily [SSF50978] (4-148)